Protein AF-A8TSL3-F1 (afdb_monomer)

Foldseek 3Di:
DDDDPPDPPPDQAQLLLLLLLLQCVLVVPDPDDCDPVNVVSSVVRSVVLSVLSVQLQVLLVVVQKHKFFLAFDPLLLVLLVVLVPDDDDSVVSNVLLRQLSNQLQVLCVVPDDCVSNLLSSLVSSVCSNPVPCPVCPPDPPPVSVVCSVSSVVSQVVCVVVRMHMDGLFRDPSSLVRSLVSQVVVCVVPVDPDDSDSVSSRSSVNSSRVRGDD

Secondary structure (DSSP, 8-state):
--PPPPPPPPPPPHHHHHHHHHHHHHTT--TT---HHHHHHHHHHGGGGHHHHHHHHHHHHHTTEEEEESSPPHHHHHHHHHHT-SS--HHHHHHHHHHHHHHHHHHHHHH--THHHHHHHHHHHHHHH-GGGGG-TT---GGGGGGHHHHHHHHHHHHHTTEEEEESS--HHHHHHHHHHHHHHHHHH-------HHHHHHHHHHHHHTS--

Sequence (213 aa):
MRGRTPAPRPQPTIIEHFAKEFAKFLNNVQNNEVDILGSFLIENEWDKYEKDAKDVVESLELAGFMIVPKMPSDEMVAAADQTLSKGMMASASRGYISAVWGAMLNGWLESRNANLILDIFSMALARASNPSSRRDSSMFDASFQRFRKQSQDILAGLEKTGLAVVPDEPAPIMIAAGVAETAEHRSRTNQQIGADPTYIAKIYENMLVARPK

Solvent-accessible surface area (backbone atoms only — not comparable to full-atom values): 11930 Å² total; per-residue (Å²): 133,84,80,75,75,75,70,80,73,70,76,74,43,69,39,54,51,45,6,33,54,49,32,31,56,77,67,66,54,59,90,91,65,72,46,75,64,49,49,51,49,25,76,73,44,15,76,81,32,38,66,51,21,44,50,44,55,53,51,35,48,77,69,46,30,39,72,42,57,59,65,70,50,72,58,15,47,52,41,29,50,66,74,53,77,84,84,69,58,76,74,60,46,49,58,49,51,48,50,28,50,38,36,21,50,48,37,39,71,78,65,59,79,61,62,65,62,34,48,50,44,8,46,37,50,44,43,69,75,38,69,80,57,74,78,58,85,85,62,92,63,74,69,25,64,78,36,44,67,58,22,50,51,49,55,51,48,46,45,71,74,42,34,43,85,40,60,67,60,81,48,71,55,18,33,52,30,24,28,51,47,40,50,53,50,32,75,76,64,78,49,94,67,81,54,44,55,70,57,47,41,50,36,50,51,35,24,63,73,42,45,83,118

Structure (mmCIF, N/CA/C/O backbone):
data_AF-A8TSL3-F1
#
_entry.id   AF-A8TSL3-F1
#
loop_
_atom_site.group_PDB
_atom_site.id
_atom_site.type_symbol
_atom_site.label_atom_id
_atom_site.label_alt_id
_atom_site.label_comp_id
_atom_site.label_asym_id
_atom_site.label_entity_id
_atom_site.label_seq_id
_atom_site.pdbx_PDB_ins_code
_atom_site.Cartn_x
_atom_site.Cartn_y
_atom_site.Cartn_z
_atom_site.occupancy
_atom_site.B_iso_or_equiv
_atom_site.auth_seq_id
_atom_site.auth_comp_id
_atom_site.auth_asym_id
_atom_site.auth_atom_id
_atom_site.pdbx_PDB_model_num
ATOM 1 N N . MET A 1 1 ? -22.050 20.389 -33.557 1.00 35.97 1 MET A N 1
ATOM 2 C CA . MET A 1 1 ? -21.198 19.314 -33.007 1.00 35.97 1 MET A CA 1
ATOM 3 C C . MET A 1 1 ? -21.233 19.419 -31.487 1.00 35.97 1 MET A C 1
ATOM 5 O O . MET A 1 1 ? -20.703 20.382 -30.954 1.00 35.97 1 MET A O 1
ATOM 9 N N . ARG A 1 2 ? -21.958 18.531 -30.791 1.00 40.75 2 ARG A N 1
ATOM 10 C CA . ARG A 1 2 ? -21.987 18.510 -29.317 1.00 40.75 2 ARG A CA 1
ATOM 11 C C . ARG A 1 2 ? -20.738 17.776 -28.840 1.00 40.75 2 ARG A C 1
ATOM 13 O O . ARG A 1 2 ? -20.601 16.586 -29.114 1.00 40.75 2 ARG A O 1
ATOM 20 N N . GLY A 1 3 ? -19.831 18.502 -28.190 1.00 40.78 3 GLY A N 1
ATOM 21 C CA . GLY A 1 3 ? -18.672 17.921 -27.525 1.00 40.78 3 GLY A CA 1
ATOM 22 C C . GLY A 1 3 ? -19.151 16.888 -26.516 1.00 40.78 3 GLY A C 1
ATOM 23 O O . GLY A 1 3 ? -19.930 17.209 -25.621 1.00 40.78 3 GLY A O 1
ATOM 24 N N . ARG A 1 4 ? -18.732 15.634 -26.703 1.00 39.16 4 ARG A N 1
ATOM 25 C CA . ARG A 1 4 ? -18.825 14.627 -25.651 1.00 39.16 4 ARG A CA 1
ATOM 26 C C . ARG A 1 4 ? -18.031 15.174 -24.473 1.00 39.16 4 ARG A C 1
ATOM 28 O O . ARG A 1 4 ? -16.825 15.371 -24.601 1.00 39.16 4 ARG A O 1
ATOM 35 N N . THR A 1 5 ? -18.701 15.432 -23.356 1.00 38.81 5 THR A N 1
ATOM 36 C CA . THR A 1 5 ? -18.032 15.536 -22.063 1.00 38.81 5 THR A CA 1
ATOM 37 C C . THR A 1 5 ? -17.178 14.274 -21.939 1.00 38.81 5 THR A C 1
ATOM 39 O O . THR A 1 5 ? -17.741 13.182 -22.089 1.00 38.81 5 THR A O 1
ATOM 42 N N . PRO A 1 6 ? -15.845 14.371 -21.790 1.00 35.88 6 PRO A N 1
ATOM 43 C CA . PRO A 1 6 ? -15.045 13.182 -21.562 1.00 35.88 6 PRO A CA 1
ATOM 44 C C . PRO A 1 6 ? -15.643 12.488 -20.340 1.00 35.88 6 PRO A C 1
ATOM 46 O O . PRO A 1 6 ? -15.910 13.144 -19.329 1.00 35.88 6 PRO A O 1
ATOM 49 N N . ALA A 1 7 ? -15.943 11.193 -20.472 1.00 35.38 7 ALA A N 1
ATOM 50 C CA . ALA A 1 7 ? -16.351 10.393 -19.329 1.00 35.38 7 ALA A CA 1
ATOM 51 C C . ALA A 1 7 ? -15.329 10.641 -18.206 1.00 35.38 7 ALA A C 1
ATOM 53 O O . ALA A 1 7 ? -14.138 10.767 -18.525 1.00 35.38 7 ALA A O 1
ATOM 54 N N . PRO A 1 8 ? -15.755 10.777 -16.936 1.00 34.66 8 PRO A N 1
ATOM 55 C CA . PRO A 1 8 ? -14.804 10.851 -15.838 1.00 34.66 8 PRO A CA 1
ATOM 56 C C . PRO A 1 8 ? -13.859 9.667 -16.012 1.00 34.66 8 PRO A C 1
ATOM 58 O O . PRO A 1 8 ? -14.316 8.524 -16.090 1.00 34.66 8 PRO A O 1
ATOM 61 N N . ARG A 1 9 ? -12.565 9.954 -16.217 1.00 39.84 9 ARG A N 1
ATOM 62 C CA . ARG A 1 9 ? -11.579 8.885 -16.349 1.00 39.84 9 ARG A CA 1
ATOM 63 C C . ARG A 1 9 ? -11.738 8.032 -15.089 1.00 39.84 9 ARG A C 1
ATOM 65 O O . ARG A 1 9 ? -11.801 8.620 -14.003 1.00 39.84 9 ARG A O 1
ATOM 72 N N . PRO A 1 10 ? -11.867 6.700 -15.213 1.00 42.28 10 PRO A N 1
ATOM 73 C CA . PRO A 1 10 ? -11.756 5.826 -14.057 1.00 42.28 10 PRO A CA 1
ATOM 74 C C . PRO A 1 10 ? -10.510 6.246 -13.280 1.00 42.28 10 PRO A C 1
ATOM 76 O O . PRO A 1 10 ? -9.540 6.702 -13.895 1.00 42.28 10 PRO A O 1
ATOM 79 N N . GLN A 1 11 ? -10.534 6.152 -11.949 1.00 46.69 11 GLN A N 1
ATOM 80 C CA . GLN A 1 11 ? -9.288 6.306 -11.202 1.00 46.69 11 GLN A CA 1
ATOM 81 C C . GLN A 1 11 ? -8.239 5.409 -11.875 1.00 46.69 11 GLN A C 1
ATOM 83 O O . GLN A 1 11 ? -8.597 4.278 -12.228 1.00 46.69 11 GLN A O 1
ATOM 88 N N . PRO A 1 12 ? -7.020 5.914 -12.144 1.00 52.53 12 PRO A N 1
ATOM 89 C CA . PRO A 1 12 ? -6.005 5.108 -12.797 1.00 52.53 12 PRO A CA 1
ATOM 90 C C . PRO A 1 12 ? -5.891 3.809 -12.012 1.00 52.53 12 PRO A C 1
ATOM 92 O O . PRO A 1 12 ? -5.770 3.832 -10.783 1.00 52.53 12 PRO A O 1
ATOM 95 N N . THR A 1 13 ? -6.020 2.683 -12.709 1.00 74.69 13 THR A N 1
ATOM 96 C CA . THR A 1 13 ? -5.854 1.383 -12.054 1.00 74.69 13 THR A CA 1
ATOM 97 C C . THR A 1 13 ? -4.466 1.353 -11.411 1.00 74.69 13 THR A C 1
ATOM 99 O O . THR A 1 13 ? -3.538 2.010 -11.892 1.00 74.69 13 THR A O 1
ATOM 102 N N . ILE A 1 14 ? -4.290 0.609 -10.320 1.00 82.06 14 ILE A N 1
ATOM 103 C CA . ILE A 1 14 ? -2.980 0.492 -9.652 1.00 82.06 14 ILE A CA 1
ATOM 104 C C . ILE A 1 14 ? -1.895 0.068 -10.663 1.00 82.06 14 ILE A C 1
ATOM 106 O O . ILE A 1 14 ? -0.761 0.545 -10.620 1.00 82.06 14 ILE A O 1
ATOM 110 N N . ILE A 1 15 ? -2.285 -0.763 -11.631 1.00 85.00 15 ILE A N 1
ATOM 111 C CA . ILE A 1 15 ? -1.462 -1.193 -12.762 1.00 85.00 15 ILE A CA 1
ATOM 112 C C . ILE A 1 15 ? -1.053 -0.003 -13.642 1.00 85.00 15 ILE A C 1
ATOM 114 O O . ILE A 1 15 ? 0.131 0.164 -13.922 1.00 85.00 15 ILE A O 1
ATOM 118 N N . GLU A 1 16 ? -2.000 0.845 -14.053 1.00 84.75 16 GLU A N 1
ATOM 119 C CA . GLU A 1 16 ? -1.710 2.047 -14.847 1.00 84.75 16 GLU A CA 1
ATOM 120 C C . GLU A 1 16 ? -0.746 2.988 -14.111 1.00 84.75 16 GLU A C 1
ATOM 122 O O . GLU A 1 16 ? 0.178 3.519 -14.726 1.00 84.75 16 GLU A O 1
ATOM 127 N N . HIS A 1 17 ? -0.902 3.159 -12.792 1.00 84.50 17 HIS A N 1
ATOM 128 C CA . HIS A 1 17 ? 0.013 3.980 -11.996 1.00 84.50 17 HIS A CA 1
ATOM 129 C C . HIS A 1 17 ? 1.461 3.474 -12.086 1.00 84.50 17 HIS A C 1
ATOM 131 O O . HIS A 1 17 ? 2.355 4.232 -12.465 1.00 84.50 17 HIS A O 1
ATOM 137 N N . PHE A 1 18 ? 1.699 2.189 -11.803 1.00 86.56 18 PHE A N 1
ATOM 138 C CA . PHE A 1 18 ? 3.047 1.619 -11.900 1.00 86.56 18 PHE A CA 1
ATOM 139 C C . PHE A 1 18 ? 3.595 1.653 -13.324 1.00 86.56 18 PHE A C 1
ATOM 141 O O . PHE A 1 18 ? 4.766 1.971 -13.525 1.00 86.56 18 PHE A O 1
ATOM 148 N N . ALA A 1 19 ? 2.757 1.377 -14.320 1.00 86.38 19 ALA A N 1
ATOM 149 C CA . ALA A 1 19 ? 3.166 1.401 -15.716 1.00 86.38 19 ALA A CA 1
ATOM 150 C C . ALA A 1 19 ? 3.589 2.812 -16.166 1.00 86.38 19 ALA A C 1
ATOM 152 O O . ALA A 1 19 ? 4.585 2.965 -16.878 1.00 86.38 19 ALA A O 1
ATOM 153 N N . LYS A 1 20 ? 2.894 3.855 -15.695 1.00 87.12 20 LYS A N 1
ATOM 154 C CA . LYS A 1 20 ? 3.261 5.258 -15.934 1.00 87.12 20 LYS A CA 1
ATOM 155 C C . LYS A 1 20 ? 4.545 5.656 -15.215 1.00 87.12 20 LYS A C 1
ATOM 157 O O . LYS A 1 20 ? 5.378 6.337 -15.812 1.00 87.12 20 LYS A O 1
ATOM 162 N N . GLU A 1 21 ? 4.755 5.199 -13.984 1.00 85.12 21 GLU A N 1
ATOM 163 C CA . GLU A 1 21 ? 6.022 5.417 -13.274 1.00 85.12 21 GLU A CA 1
ATOM 164 C C . GLU A 1 21 ? 7.201 4.704 -13.964 1.00 85.12 21 GLU A C 1
ATOM 166 O O . GLU A 1 21 ? 8.298 5.258 -14.064 1.00 85.12 21 GLU A O 1
ATOM 171 N N . PHE A 1 22 ? 6.980 3.514 -14.531 1.00 85.50 22 PHE A N 1
ATOM 172 C CA . PHE A 1 22 ? 7.996 2.806 -15.316 1.00 85.50 22 PHE A CA 1
ATOM 173 C C . PHE A 1 22 ? 8.313 3.536 -16.620 1.00 85.50 22 PHE A C 1
ATOM 175 O O . PHE A 1 22 ? 9.489 3.724 -16.935 1.00 85.50 22 PHE A O 1
ATOM 182 N N . ALA A 1 23 ? 7.292 4.018 -17.336 1.00 84.62 23 ALA A N 1
ATOM 183 C CA . ALA A 1 23 ? 7.476 4.834 -18.534 1.00 84.62 23 ALA A CA 1
ATOM 184 C C . ALA A 1 23 ? 8.255 6.115 -18.233 1.00 84.62 23 ALA A C 1
ATOM 186 O O . ALA A 1 23 ? 9.201 6.454 -18.940 1.00 84.62 23 ALA A O 1
ATOM 187 N N . LYS A 1 24 ? 7.902 6.804 -17.145 1.00 82.56 24 LYS A N 1
ATOM 188 C CA . LYS A 1 24 ? 8.592 8.009 -16.685 1.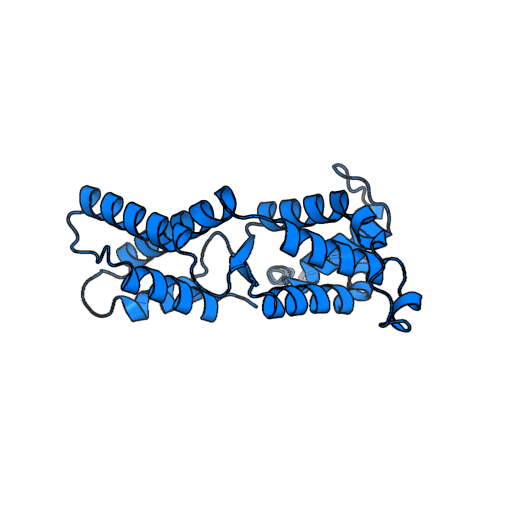00 82.56 24 LYS A CA 1
ATOM 189 C C . LYS A 1 24 ? 10.071 7.741 -16.410 1.00 82.56 24 LYS A C 1
ATOM 191 O O . LYS A 1 24 ? 10.925 8.504 -16.862 1.00 82.56 24 LYS A O 1
ATOM 196 N N . PHE A 1 25 ? 10.378 6.648 -15.710 1.00 80.38 25 PHE A N 1
ATOM 197 C CA . PHE A 1 25 ? 11.755 6.266 -15.421 1.00 80.38 25 PHE A CA 1
ATOM 198 C C . PHE A 1 25 ? 12.541 5.904 -16.687 1.00 80.38 25 PHE A C 1
ATOM 200 O O . PHE A 1 25 ? 13.622 6.446 -16.913 1.00 80.38 25 PHE A O 1
ATOM 207 N N . LEU A 1 26 ? 12.009 5.008 -17.520 1.00 79.25 26 LEU A N 1
ATOM 208 C CA . LEU A 1 26 ? 12.723 4.476 -18.684 1.00 79.25 26 LEU A CA 1
ATOM 209 C C . LEU A 1 26 ? 12.915 5.515 -19.791 1.00 79.25 26 LEU A C 1
ATOM 211 O O . LEU A 1 26 ? 13.919 5.468 -20.500 1.00 79.25 26 LEU A O 1
ATOM 215 N N . ASN A 1 27 ? 12.023 6.502 -19.870 1.00 76.56 27 ASN A N 1
ATOM 216 C CA . ASN A 1 27 ? 12.170 7.652 -20.757 1.00 76.56 27 ASN A CA 1
ATOM 217 C C . ASN A 1 27 ? 13.008 8.793 -20.151 1.00 76.56 27 ASN A C 1
ATOM 219 O O . ASN A 1 27 ? 13.080 9.871 -20.737 1.00 76.56 27 ASN A O 1
ATOM 223 N N . ASN A 1 28 ? 13.668 8.569 -19.005 1.00 71.12 28 ASN A N 1
ATOM 224 C CA . ASN A 1 28 ? 14.505 9.550 -18.303 1.00 71.12 28 ASN A CA 1
ATOM 225 C C . ASN A 1 28 ? 13.802 10.898 -18.058 1.00 71.12 28 ASN A C 1
ATOM 227 O O . ASN A 1 28 ? 14.443 11.952 -18.066 1.00 71.12 28 ASN A O 1
ATOM 231 N N . VAL A 1 29 ? 12.488 10.879 -17.827 1.00 62.72 29 VAL A N 1
ATOM 232 C CA . VAL A 1 29 ? 11.714 12.091 -17.548 1.00 62.72 29 VAL A CA 1
ATOM 233 C C . VAL A 1 29 ? 12.079 12.569 -16.137 1.00 62.72 29 VAL A C 1
ATOM 235 O O . VAL A 1 29 ? 11.672 11.975 -15.137 1.00 62.72 29 VAL A O 1
ATOM 238 N N . GLN A 1 30 ? 12.913 13.612 -16.045 1.00 51.84 30 GLN A N 1
ATOM 239 C CA . GLN A 1 30 ? 13.403 14.145 -14.769 1.00 51.84 30 GLN A CA 1
ATOM 240 C C . GLN A 1 30 ? 12.294 14.868 -13.983 1.00 51.84 30 GLN A C 1
ATOM 242 O O . GLN A 1 30 ? 11.405 15.500 -14.546 1.00 51.84 30 GLN A O 1
ATOM 247 N N . ASN A 1 31 ? 12.336 14.746 -12.653 1.00 52.22 31 ASN A N 1
ATOM 248 C CA . ASN A 1 31 ? 11.271 15.201 -11.756 1.00 52.22 31 ASN A CA 1
ATOM 249 C C . ASN A 1 31 ? 11.148 16.735 -11.640 1.00 52.22 31 ASN A C 1
ATOM 251 O O . ASN A 1 31 ? 12.143 17.439 -11.494 1.00 52.22 31 ASN A O 1
ATOM 255 N N . ASN A 1 32 ? 9.880 17.159 -11.537 1.00 47.91 32 ASN A N 1
ATOM 256 C CA . ASN A 1 32 ? 9.282 18.458 -11.171 1.00 47.91 32 ASN A CA 1
ATOM 257 C C . ASN A 1 32 ? 8.833 19.405 -12.291 1.00 47.91 32 ASN A C 1
ATOM 259 O O . ASN A 1 32 ? 7.957 20.224 -12.027 1.00 47.91 32 ASN A O 1
ATOM 263 N N . GLU A 1 33 ? 9.277 19.217 -13.529 1.00 48.56 33 GLU A N 1
ATOM 264 C CA . GLU A 1 33 ? 8.644 19.819 -14.708 1.00 48.56 33 GLU A CA 1
ATOM 265 C C . GLU A 1 33 ? 8.551 18.739 -15.781 1.00 48.56 33 GLU A C 1
ATOM 267 O O . GLU A 1 33 ? 9.451 18.561 -16.597 1.00 48.56 33 GLU A O 1
ATOM 272 N N . VAL A 1 34 ? 7.472 17.951 -15.742 1.00 56.41 34 VAL A N 1
ATOM 273 C CA . VAL A 1 34 ? 7.151 17.094 -16.883 1.00 56.41 34 VAL A CA 1
ATOM 274 C C . VAL A 1 34 ? 6.746 18.042 -18.004 1.00 56.41 34 VAL A C 1
ATOM 276 O O . VAL A 1 34 ? 5.635 18.575 -17.998 1.00 56.41 34 VAL A O 1
ATOM 279 N N . ASP A 1 35 ? 7.662 18.305 -18.933 1.00 62.19 35 ASP A N 1
ATOM 280 C CA . ASP A 1 35 ? 7.334 19.096 -20.109 1.00 62.19 35 ASP A CA 1
ATOM 281 C C . ASP A 1 35 ? 6.247 18.384 -20.942 1.00 62.19 35 ASP A C 1
ATOM 283 O O . ASP A 1 35 ? 5.874 17.223 -20.717 1.00 62.19 35 ASP A O 1
ATOM 287 N N . ILE A 1 36 ? 5.675 19.104 -21.906 1.00 69.31 36 ILE A N 1
ATOM 288 C CA . ILE A 1 36 ? 4.586 18.575 -22.739 1.00 69.31 36 ILE A CA 1
ATOM 289 C C . ILE A 1 36 ? 5.027 17.291 -23.470 1.00 69.31 36 ILE A C 1
ATOM 291 O O . ILE A 1 36 ? 4.205 16.401 -23.692 1.00 69.31 36 ILE A O 1
ATOM 295 N N . LEU A 1 37 ? 6.318 17.161 -23.793 1.00 70.75 37 LEU A N 1
ATOM 296 C CA . LEU A 1 37 ? 6.880 16.002 -24.485 1.00 70.75 37 LEU A CA 1
ATOM 297 C C . LEU A 1 37 ? 7.011 14.789 -23.554 1.00 70.75 37 LEU A C 1
ATOM 299 O O . LEU A 1 37 ? 6.613 13.692 -23.932 1.00 70.75 37 LEU A O 1
ATOM 303 N N . GLY A 1 38 ? 7.478 14.974 -22.322 1.00 70.62 38 GLY A N 1
ATOM 304 C CA . GLY A 1 38 ? 7.555 13.937 -21.298 1.00 70.62 38 GLY A CA 1
ATOM 305 C C . GLY A 1 38 ? 6.174 13.419 -20.909 1.00 70.62 38 GLY A C 1
ATOM 306 O O . GLY A 1 38 ? 5.980 12.210 -20.798 1.00 70.62 38 GLY A O 1
ATOM 307 N N . SER A 1 39 ? 5.184 14.311 -20.795 1.00 72.19 39 SER A N 1
ATOM 308 C CA . SER A 1 39 ? 3.791 13.925 -20.528 1.00 72.19 39 SER A CA 1
ATOM 309 C C . SER A 1 39 ? 3.218 13.107 -21.687 1.00 72.19 39 SER A C 1
ATOM 311 O O . SER A 1 39 ? 2.562 12.091 -21.471 1.00 72.19 39 SER A O 1
ATOM 313 N N . PHE A 1 40 ? 3.501 13.524 -22.925 1.00 76.06 40 PHE A N 1
ATOM 314 C CA . PHE A 1 40 ? 3.085 12.803 -24.125 1.00 76.06 40 PHE A CA 1
ATOM 315 C C . PHE A 1 40 ? 3.730 11.415 -24.216 1.00 76.06 40 PHE A C 1
ATOM 317 O O . PHE A 1 40 ? 3.048 10.452 -24.556 1.00 76.06 40 PHE A O 1
ATOM 324 N N . LEU A 1 41 ? 5.019 11.284 -23.896 1.00 75.00 41 LEU A N 1
ATOM 325 C CA . LEU A 1 41 ? 5.706 9.991 -23.901 1.00 75.00 41 LEU A CA 1
ATOM 326 C C . LEU A 1 41 ? 5.119 9.039 -22.855 1.00 75.00 41 LEU A C 1
ATOM 328 O O . LEU A 1 41 ? 4.826 7.893 -23.178 1.00 75.00 41 LEU A O 1
ATOM 332 N N . ILE A 1 42 ? 4.867 9.515 -21.632 1.00 81.25 42 ILE A N 1
ATOM 333 C CA . ILE A 1 42 ? 4.258 8.689 -20.580 1.00 81.25 42 ILE A CA 1
ATOM 334 C C . ILE A 1 42 ? 2.873 8.197 -21.014 1.00 81.25 42 ILE A C 1
ATOM 336 O O . ILE A 1 42 ? 2.613 6.999 -20.962 1.00 81.25 42 ILE A O 1
ATOM 340 N N . GLU A 1 43 ? 1.999 9.090 -21.485 1.00 82.81 43 GLU A N 1
ATOM 341 C CA . GLU A 1 43 ? 0.620 8.729 -21.847 1.00 82.81 43 GLU A CA 1
ATOM 342 C C . GLU A 1 43 ? 0.522 7.818 -23.084 1.00 82.81 43 GLU A C 1
ATOM 344 O O . GLU A 1 43 ? -0.455 7.083 -23.197 1.00 82.81 43 GLU A O 1
ATOM 349 N N . ASN A 1 44 ? 1.511 7.817 -23.985 1.00 82.25 44 ASN A N 1
ATOM 350 C CA . ASN A 1 44 ? 1.503 6.948 -25.171 1.00 82.25 44 ASN A CA 1
ATOM 351 C C . ASN A 1 44 ? 2.270 5.633 -25.000 1.00 82.25 44 ASN A C 1
ATOM 353 O O . ASN A 1 44 ? 2.113 4.731 -25.822 1.00 82.25 44 ASN A O 1
ATOM 357 N N . GLU A 1 45 ? 3.151 5.530 -24.004 1.00 82.75 45 GLU A N 1
ATOM 358 C CA . GLU A 1 45 ? 4.057 4.384 -23.888 1.00 82.75 45 GLU A CA 1
ATOM 359 C C . GLU A 1 45 ? 3.849 3.538 -22.639 1.00 82.75 45 GLU A C 1
ATOM 361 O O . GLU A 1 45 ? 4.391 2.433 -22.585 1.00 82.75 45 GLU A O 1
ATOM 366 N N . TRP A 1 46 ? 3.058 3.999 -21.665 1.00 84.62 46 TRP A N 1
ATOM 367 C CA . TRP A 1 46 ? 2.838 3.253 -20.425 1.00 84.62 46 TRP A CA 1
ATOM 368 C C . TRP A 1 46 ? 2.274 1.846 -20.661 1.00 84.62 46 TRP A C 1
ATOM 370 O O . TRP A 1 46 ? 2.701 0.914 -19.982 1.00 84.62 46 TRP A O 1
ATOM 380 N N . ASP A 1 47 ? 1.424 1.656 -21.675 1.00 84.88 47 ASP A N 1
ATOM 381 C CA . ASP A 1 47 ? 0.847 0.353 -22.048 1.00 84.88 47 ASP A CA 1
ATOM 382 C C . ASP A 1 47 ? 1.920 -0.732 -22.263 1.00 84.88 47 ASP A C 1
ATOM 384 O O . ASP A 1 47 ? 1.712 -1.909 -21.969 1.00 84.88 47 ASP A O 1
ATOM 388 N N . LYS A 1 48 ? 3.120 -0.347 -22.728 1.00 85.19 48 LYS A N 1
ATOM 389 C CA . LYS A 1 48 ? 4.245 -1.276 -22.948 1.00 85.19 48 LYS A CA 1
ATOM 390 C C . LYS A 1 48 ? 4.735 -1.920 -21.646 1.00 85.19 48 LYS A C 1
ATOM 392 O O . LYS A 1 48 ? 5.328 -2.998 -21.687 1.00 85.19 48 LYS A O 1
ATOM 397 N N . TYR A 1 49 ? 4.490 -1.268 -20.511 1.00 85.31 49 TYR A N 1
ATOM 398 C CA . TYR A 1 49 ? 4.934 -1.676 -19.178 1.00 85.31 49 TYR A CA 1
ATOM 399 C C . TYR A 1 49 ? 3.814 -2.289 -18.333 1.00 85.31 49 TYR A C 1
ATOM 401 O O . TYR A 1 49 ? 4.053 -2.654 -17.184 1.00 85.31 49 TYR A O 1
ATOM 409 N N . GLU A 1 50 ? 2.610 -2.459 -18.888 1.00 85.50 50 GLU A N 1
ATOM 410 C CA . GLU A 1 50 ? 1.452 -3.003 -18.169 1.00 85.50 50 GLU A CA 1
ATOM 411 C C . GLU A 1 50 ? 1.742 -4.388 -17.566 1.00 85.50 50 GLU A C 1
ATOM 413 O O . GLU A 1 50 ? 1.341 -4.681 -16.441 1.00 85.50 50 GLU A O 1
ATOM 418 N N . LYS A 1 51 ? 2.487 -5.240 -18.286 1.00 84.56 51 LYS A N 1
ATOM 419 C CA . LYS A 1 51 ? 2.884 -6.560 -17.778 1.00 84.56 51 LYS A CA 1
ATOM 420 C C . LYS A 1 51 ? 3.810 -6.450 -16.565 1.00 84.56 51 LYS A C 1
ATOM 422 O O . LYS A 1 51 ? 3.575 -7.117 -15.569 1.00 84.56 51 LYS A O 1
ATOM 427 N N . ASP A 1 52 ? 4.838 -5.605 -16.635 1.00 83.50 52 ASP A N 1
ATOM 428 C CA . ASP A 1 52 ? 5.755 -5.410 -15.509 1.00 83.50 52 ASP A CA 1
ATOM 429 C C . ASP A 1 52 ? 5.032 -4.795 -14.302 1.00 83.50 52 ASP A C 1
ATOM 431 O O . ASP A 1 52 ? 5.322 -5.155 -13.164 1.00 83.50 52 ASP A O 1
ATOM 435 N N . ALA A 1 53 ? 4.061 -3.910 -14.542 1.00 86.62 53 ALA A N 1
ATOM 436 C CA . ALA A 1 53 ? 3.206 -3.338 -13.508 1.00 86.62 53 ALA A CA 1
ATOM 437 C C . ALA A 1 53 ? 2.286 -4.383 -12.851 1.00 86.62 53 ALA A C 1
ATOM 439 O O . ALA A 1 53 ? 2.137 -4.381 -11.630 1.00 86.62 53 ALA A O 1
ATOM 440 N N . LYS A 1 54 ? 1.712 -5.309 -13.629 1.00 87.56 54 LYS A N 1
ATOM 441 C CA . LYS A 1 54 ? 0.963 -6.464 -13.101 1.00 87.56 54 LYS A CA 1
ATOM 442 C C . LYS A 1 54 ? 1.849 -7.355 -12.235 1.00 87.56 54 LYS A C 1
ATOM 444 O O . LYS A 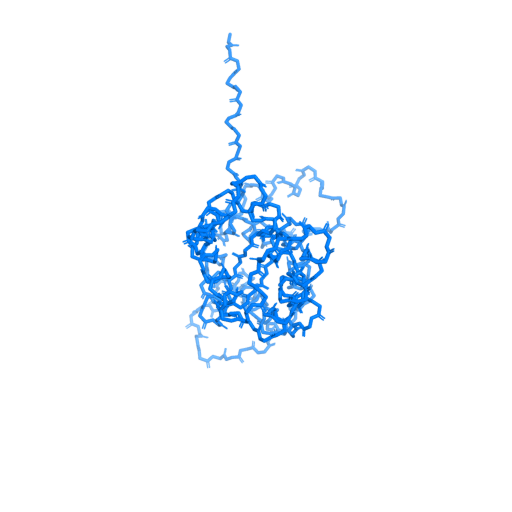1 54 ? 1.477 -7.649 -11.103 1.00 87.56 54 LYS A O 1
ATOM 449 N N . ASP A 1 55 ? 3.050 -7.677 -12.714 1.00 86.06 55 ASP A N 1
ATOM 450 C CA . ASP A 1 55 ? 4.014 -8.489 -11.965 1.00 86.06 55 ASP A CA 1
ATOM 451 C C . ASP A 1 55 ? 4.389 -7.836 -10.617 1.00 86.06 55 ASP A C 1
ATOM 453 O O . ASP A 1 55 ? 4.663 -8.549 -9.653 1.00 86.06 55 ASP A O 1
ATOM 457 N N . VAL A 1 56 ? 4.422 -6.496 -10.520 1.00 89.88 56 VAL A N 1
ATOM 458 C CA . VAL A 1 56 ? 4.635 -5.786 -9.240 1.00 89.88 56 VAL A CA 1
ATOM 459 C C . VAL A 1 56 ? 3.502 -6.067 -8.269 1.00 89.88 56 VAL A C 1
ATOM 461 O O . VAL A 1 56 ? 3.773 -6.421 -7.123 1.00 89.88 56 VAL A O 1
ATOM 464 N N . VAL A 1 57 ? 2.255 -5.900 -8.713 1.00 89.56 57 VAL A N 1
ATOM 465 C CA . VAL A 1 57 ? 1.078 -6.125 -7.867 1.00 89.56 57 VAL A CA 1
ATOM 466 C C . VAL A 1 57 ? 1.049 -7.580 -7.403 1.00 89.56 57 VAL A C 1
ATOM 468 O O . VAL A 1 57 ? 0.973 -7.822 -6.206 1.00 89.56 57 VAL A O 1
ATOM 471 N N . GLU A 1 58 ? 1.243 -8.537 -8.311 1.00 88.88 58 GLU A N 1
ATOM 472 C CA . GLU A 1 58 ? 1.306 -9.963 -7.966 1.00 88.88 58 GLU A CA 1
ATOM 473 C C . GLU A 1 58 ? 2.461 -10.280 -7.002 1.00 88.88 58 GLU A C 1
ATOM 475 O O . GLU A 1 58 ? 2.289 -11.036 -6.050 1.00 88.88 58 GLU A O 1
ATOM 480 N N . SER A 1 59 ? 3.639 -9.677 -7.200 1.00 90.31 59 SER A N 1
ATOM 481 C CA . SER A 1 59 ? 4.790 -9.873 -6.304 1.00 90.31 59 SER A CA 1
ATOM 482 C C . SER A 1 59 ? 4.546 -9.300 -4.908 1.00 90.31 59 SER A C 1
ATOM 484 O O . SER A 1 59 ? 5.028 -9.869 -3.931 1.00 90.31 59 SER A O 1
ATOM 486 N N . LEU A 1 60 ? 3.823 -8.180 -4.802 1.00 92.06 60 LEU A N 1
ATOM 487 C CA . LEU A 1 60 ? 3.398 -7.629 -3.517 1.00 92.06 60 LEU A CA 1
ATOM 488 C C . LEU A 1 60 ? 2.426 -8.582 -2.822 1.00 92.06 60 LEU A C 1
ATOM 490 O O . LEU A 1 60 ? 2.663 -8.917 -1.666 1.00 92.06 60 LEU A O 1
ATOM 494 N N . GLU A 1 61 ? 1.406 -9.072 -3.531 1.00 90.75 61 GLU A N 1
ATOM 495 C CA . GLU A 1 61 ? 0.418 -10.003 -2.970 1.00 90.75 61 GLU A CA 1
ATOM 496 C C . GLU A 1 61 ? 1.076 -11.310 -2.500 1.00 90.75 61 GLU A C 1
ATOM 498 O O . GLU A 1 61 ? 0.839 -11.755 -1.380 1.00 90.75 61 GLU A O 1
ATOM 503 N N . LEU A 1 62 ? 1.991 -11.881 -3.292 1.00 90.62 62 LEU A N 1
ATOM 504 C CA . LEU A 1 62 ? 2.769 -13.067 -2.904 1.00 90.62 62 LEU A CA 1
ATOM 505 C C . LEU A 1 62 ? 3.682 -12.829 -1.692 1.00 90.62 62 LEU A C 1
ATOM 507 O O . LEU A 1 62 ? 4.015 -13.775 -0.979 1.00 90.62 62 LEU A O 1
ATOM 511 N N . ALA A 1 63 ? 4.107 -11.586 -1.470 1.00 91.50 63 ALA A N 1
ATOM 512 C CA . ALA A 1 63 ? 4.925 -11.189 -0.329 1.00 91.50 63 ALA A CA 1
ATOM 513 C C . ALA A 1 63 ? 4.095 -10.793 0.908 1.00 91.50 63 ALA A C 1
ATOM 515 O O . ALA A 1 63 ? 4.678 -10.342 1.895 1.00 91.50 63 ALA A O 1
ATOM 516 N N . GLY A 1 64 ? 2.768 -10.957 0.864 1.00 92.88 64 GLY A N 1
ATOM 517 C CA . GLY A 1 64 ? 1.862 -10.601 1.958 1.00 92.88 64 GLY A CA 1
ATOM 518 C C . GLY A 1 64 ? 1.572 -9.102 2.039 1.00 92.88 64 GLY A C 1
ATOM 519 O O . GLY A 1 64 ? 1.358 -8.567 3.124 1.00 92.88 64 GLY A O 1
ATOM 520 N N . PHE A 1 65 ? 1.615 -8.389 0.910 1.00 94.94 65 PHE A N 1
ATOM 521 C CA . PHE A 1 65 ? 1.285 -6.969 0.834 1.00 94.94 65 PHE A CA 1
ATOM 522 C C . PHE A 1 65 ? 0.125 -6.690 -0.112 1.00 94.94 65 PHE A C 1
ATOM 524 O O . PHE A 1 65 ? -0.037 -7.308 -1.157 1.00 94.94 65 PHE A O 1
ATOM 531 N N . MET A 1 66 ? -0.632 -5.655 0.224 1.00 92.50 66 MET A N 1
ATOM 532 C CA . MET A 1 66 ? -1.781 -5.172 -0.519 1.00 92.50 66 MET A CA 1
ATOM 533 C C . MET A 1 66 ? -1.665 -3.670 -0.728 1.00 92.50 66 MET A C 1
ATOM 535 O O . MET A 1 66 ? -1.154 -2.941 0.122 1.00 92.50 66 MET A O 1
ATOM 539 N N . ILE A 1 67 ? -2.167 -3.192 -1.863 1.00 91.81 67 ILE A N 1
ATOM 540 C CA . ILE A 1 67 ? -2.295 -1.760 -2.127 1.00 91.81 67 ILE A CA 1
ATOM 541 C C . ILE A 1 67 ? -3.725 -1.350 -1.816 1.00 91.81 67 ILE A C 1
ATOM 543 O O . ILE A 1 67 ? -4.674 -1.930 -2.341 1.00 91.81 67 ILE A O 1
ATOM 547 N N . VAL A 1 68 ? -3.869 -0.358 -0.944 1.00 91.62 68 VAL A N 1
ATOM 548 C CA . VAL A 1 68 ? -5.159 0.122 -0.446 1.00 91.62 68 VAL A CA 1
ATOM 549 C C . VAL A 1 68 ? -5.227 1.646 -0.513 1.00 91.62 68 VAL A C 1
ATOM 551 O O . VAL A 1 68 ? -4.190 2.312 -0.443 1.00 91.62 68 VAL A O 1
ATOM 554 N N . PRO A 1 69 ? -6.424 2.242 -0.612 1.00 91.25 69 PRO A N 1
ATOM 555 C CA . PRO A 1 69 ? -6.558 3.682 -0.493 1.00 91.25 69 PRO A CA 1
ATOM 556 C C . PRO A 1 69 ? -6.429 4.127 0.973 1.00 91.25 69 PRO A C 1
ATOM 558 O O . PRO A 1 69 ? -6.983 3.517 1.891 1.00 91.25 69 PRO A O 1
ATOM 561 N N . LYS A 1 70 ? -5.711 5.233 1.199 1.00 90.06 70 LYS A N 1
ATOM 562 C CA . LYS A 1 70 ? -5.580 5.875 2.519 1.00 90.06 70 LYS A CA 1
ATOM 563 C C . LYS A 1 70 ? -6.932 6.354 3.044 1.00 90.06 70 LYS A C 1
ATOM 565 O O . LYS A 1 70 ? -7.197 6.268 4.237 1.00 90.06 70 LYS A O 1
ATOM 570 N N . MET A 1 71 ? -7.789 6.819 2.138 1.00 89.38 71 MET A N 1
ATOM 571 C CA . MET A 1 71 ? -9.190 7.121 2.412 1.00 89.38 71 MET A CA 1
ATOM 572 C C . MET A 1 71 ? -10.049 5.942 1.947 1.00 89.38 71 MET A C 1
ATOM 574 O O . MET A 1 71 ? -10.019 5.626 0.758 1.00 89.38 71 MET A O 1
ATOM 578 N N . PRO A 1 72 ? -10.814 5.287 2.832 1.00 89.38 72 PRO A N 1
ATOM 579 C CA . PRO A 1 72 ? -11.573 4.111 2.440 1.00 89.38 72 PRO A CA 1
ATOM 580 C C . PRO A 1 72 ? -12.716 4.488 1.492 1.00 89.38 72 PRO A C 1
ATOM 582 O O . PRO A 1 72 ? -13.344 5.541 1.641 1.00 89.38 72 PRO A O 1
ATOM 585 N N . SER A 1 73 ? -12.987 3.623 0.512 1.00 89.19 73 SER A N 1
ATOM 586 C CA . SER A 1 73 ? -14.131 3.786 -0.390 1.00 89.19 73 SER A CA 1
ATOM 587 C C . SER A 1 73 ? -15.452 3.523 0.340 1.00 89.19 73 SER A C 1
ATOM 589 O O . SER A 1 73 ? -15.480 2.922 1.416 1.00 89.19 73 SER A O 1
ATOM 591 N N . ASP A 1 74 ? -16.569 3.931 -0.266 1.00 87.06 74 ASP A N 1
ATOM 592 C CA . ASP A 1 74 ? -17.904 3.633 0.268 1.00 87.06 74 ASP A CA 1
ATOM 593 C C . ASP A 1 74 ? -18.134 2.121 0.422 1.00 87.06 74 ASP A C 1
ATOM 595 O O . ASP A 1 74 ? -18.732 1.687 1.404 1.00 87.06 74 ASP A O 1
ATOM 599 N N . GLU A 1 75 ? -17.607 1.317 -0.504 1.00 88.19 75 GLU A N 1
ATOM 600 C CA . GLU A 1 75 ? -17.684 -0.148 -0.466 1.00 88.19 75 GLU A CA 1
ATOM 601 C C . GLU A 1 75 ? -16.879 -0.732 0.699 1.00 88.19 75 GLU A C 1
ATOM 603 O O . GLU A 1 75 ? -17.378 -1.597 1.420 1.00 88.19 75 GLU A O 1
ATOM 608 N N . MET A 1 76 ? -15.671 -0.212 0.946 1.00 90.25 76 MET A N 1
ATOM 609 C CA . MET A 1 76 ? -14.855 -0.614 2.095 1.00 90.25 76 MET A CA 1
ATOM 610 C C . MET A 1 76 ? -15.554 -0.271 3.411 1.00 90.25 76 MET A C 1
ATOM 612 O O . MET A 1 76 ? -15.634 -1.105 4.312 1.00 90.25 76 MET A O 1
ATOM 616 N N . VAL A 1 77 ? -16.107 0.941 3.520 1.00 88.69 77 VAL A N 1
ATOM 617 C CA . VAL A 1 77 ? -16.863 1.359 4.707 1.00 88.69 77 VAL A CA 1
ATOM 618 C C . VAL A 1 77 ? -18.094 0.473 4.908 1.00 88.69 77 VAL A C 1
ATOM 620 O O . VAL A 1 77 ? -18.345 0.028 6.026 1.00 88.69 77 VAL A O 1
ATOM 623 N N . ALA A 1 78 ? -18.839 0.167 3.845 1.00 85.12 78 ALA A N 1
ATOM 624 C CA . ALA A 1 78 ? -20.002 -0.712 3.922 1.00 85.12 78 ALA A CA 1
ATOM 625 C C . ALA A 1 78 ? -19.628 -2.141 4.356 1.00 85.12 78 ALA A C 1
ATOM 627 O O . ALA A 1 78 ? -20.360 -2.757 5.129 1.00 85.12 78 ALA A O 1
ATOM 628 N N . ALA A 1 79 ? -18.481 -2.662 3.910 1.00 86.94 79 ALA A N 1
ATOM 629 C CA . ALA A 1 79 ? -17.980 -3.968 4.332 1.00 86.94 79 ALA A CA 1
ATOM 630 C C . ALA A 1 79 ? -17.592 -3.992 5.820 1.00 86.94 79 ALA A C 1
ATOM 632 O O . ALA A 1 79 ? -17.908 -4.948 6.529 1.00 86.94 79 ALA A O 1
ATOM 633 N N . ALA A 1 80 ? -16.979 -2.919 6.328 1.00 84.62 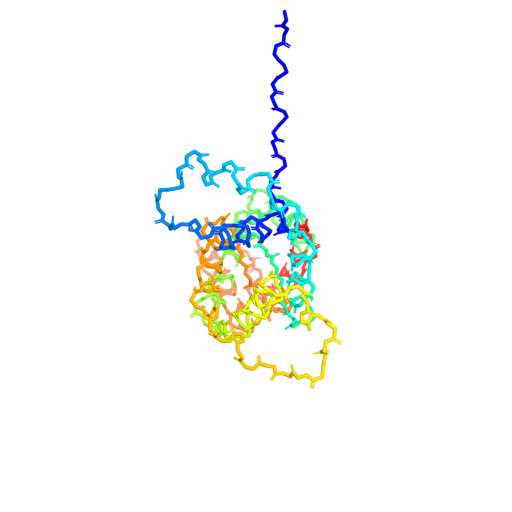80 ALA A N 1
ATOM 634 C CA . ALA A 1 80 ? -16.721 -2.770 7.759 1.00 84.62 80 ALA A CA 1
ATOM 635 C C . ALA A 1 80 ? -18.022 -2.705 8.580 1.00 84.62 80 ALA A C 1
ATOM 637 O O . ALA A 1 80 ? -18.105 -3.339 9.634 1.00 84.62 80 ALA A O 1
ATOM 638 N N . ASP A 1 81 ? -19.050 -2.010 8.079 1.00 72.12 81 ASP A N 1
ATOM 639 C CA . ASP A 1 81 ? -20.351 -1.834 8.744 1.00 72.12 81 ASP A CA 1
ATOM 640 C C . ASP A 1 81 ? -21.129 -3.152 8.923 1.00 72.12 81 ASP A C 1
ATOM 642 O O . ASP A 1 81 ? -21.846 -3.326 9.907 1.00 72.12 81 ASP A O 1
ATOM 646 N N . GLN A 1 82 ? -20.905 -4.159 8.071 1.00 70.00 82 GLN A N 1
ATOM 647 C CA . GLN A 1 82 ? -21.456 -5.509 8.287 1.00 70.00 82 GLN A CA 1
ATOM 648 C C . GLN A 1 82 ? -20.968 -6.134 9.611 1.00 70.00 82 GLN A C 1
ATOM 650 O O . GLN A 1 82 ? -21.686 -6.904 10.257 1.00 70.00 82 GLN A O 1
ATOM 655 N N . THR A 1 83 ? -19.778 -5.747 10.074 1.00 67.56 83 THR A N 1
ATOM 656 C CA . THR A 1 83 ? -19.206 -6.160 11.367 1.00 67.56 83 THR A CA 1
ATOM 657 C C . THR A 1 83 ? -19.864 -5.448 12.554 1.00 67.56 83 THR A C 1
ATOM 659 O O . THR A 1 83 ? -19.871 -5.988 13.657 1.00 67.56 83 THR A O 1
ATOM 662 N N . LEU A 1 84 ? -20.454 -4.266 12.333 1.00 64.75 84 LEU A N 1
ATOM 663 C CA . LEU A 1 84 ? -21.079 -3.402 13.348 1.00 64.75 84 LEU A CA 1
ATOM 664 C C . LEU A 1 84 ? -22.505 -3.814 13.741 1.00 64.75 84 LEU A C 1
ATOM 666 O O . LEU A 1 84 ? -23.147 -3.118 14.529 1.00 64.75 84 LEU A O 1
ATOM 670 N N . SER A 1 85 ? -23.002 -4.928 13.196 1.00 51.00 85 SER A N 1
ATOM 671 C CA . SER A 1 85 ? -24.324 -5.515 13.439 1.00 51.00 85 SER A CA 1
ATOM 672 C C . SER A 1 85 ? -24.851 -5.281 14.872 1.00 51.00 85 SER A C 1
ATOM 674 O O . SER A 1 85 ? -24.559 -6.066 15.775 1.00 51.00 85 SER A O 1
ATOM 676 N N . LYS A 1 86 ? -25.711 -4.252 15.017 1.00 47.59 86 LYS A N 1
ATOM 677 C CA . LYS A 1 86 ? -26.466 -3.766 16.202 1.00 47.59 86 LYS A CA 1
ATOM 678 C C . LYS A 1 86 ? -25.820 -2.609 16.992 1.00 47.59 86 LYS A C 1
ATOM 680 O O . LYS A 1 86 ? -25.285 -2.820 18.074 1.00 47.59 86 LYS A O 1
ATOM 685 N N . GLY A 1 87 ? -26.030 -1.360 16.554 1.00 48.25 87 GLY A N 1
ATOM 686 C CA . GLY A 1 87 ? -26.078 -0.235 17.508 1.00 48.25 87 GLY A CA 1
ATOM 687 C C . GLY A 1 87 ? -25.673 1.156 17.020 1.00 48.25 87 GLY A C 1
ATOM 688 O O . GLY A 1 87 ? -26.025 2.128 17.683 1.00 48.25 87 GLY A O 1
ATOM 689 N N . MET A 1 88 ? -24.975 1.292 15.890 1.00 53.16 88 MET A N 1
ATOM 690 C CA . MET A 1 88 ? -24.555 2.609 15.389 1.00 53.16 88 MET A CA 1
ATOM 691 C C . MET A 1 88 ? -25.449 3.115 14.253 1.00 53.16 88 MET A C 1
ATOM 693 O O . MET A 1 88 ? -25.791 2.381 13.333 1.00 53.16 88 MET A O 1
ATOM 697 N N . MET A 1 89 ? -25.829 4.394 14.317 1.00 53.31 89 MET A N 1
ATOM 698 C CA . MET A 1 89 ? -26.486 5.105 13.214 1.00 53.31 89 MET A CA 1
ATOM 699 C C . MET A 1 89 ? -25.515 5.183 12.020 1.00 53.31 89 MET A C 1
ATOM 701 O O . MET A 1 89 ? -24.358 5.558 12.207 1.00 53.31 89 MET A O 1
ATOM 705 N N . ALA A 1 90 ? -25.982 4.885 10.802 1.00 55.19 90 ALA A N 1
ATOM 706 C CA . ALA A 1 90 ? -25.151 4.701 9.598 1.00 55.19 90 ALA A CA 1
ATOM 707 C C . ALA A 1 90 ? -24.215 5.881 9.235 1.00 55.19 90 ALA A C 1
ATOM 709 O O . ALA A 1 90 ? -23.193 5.702 8.578 1.00 55.19 90 ALA A O 1
ATOM 710 N N . SER A 1 91 ? -24.531 7.112 9.654 1.00 52.88 91 SER A N 1
ATOM 711 C CA . SER A 1 91 ? -23.658 8.277 9.440 1.00 52.88 91 SER A CA 1
ATOM 712 C C . SER A 1 91 ? -22.522 8.379 10.464 1.00 52.88 91 SER A C 1
ATOM 714 O O . SER A 1 91 ? -21.428 8.828 10.124 1.00 52.88 91 SER A O 1
ATOM 716 N N . ALA A 1 92 ? -22.756 7.938 11.704 1.00 58.69 92 ALA A N 1
ATOM 717 C CA . ALA A 1 92 ? -21.742 7.901 12.754 1.00 58.69 92 ALA A CA 1
ATOM 718 C C . ALA A 1 92 ? -20.749 6.744 12.535 1.00 58.69 92 ALA A C 1
ATOM 720 O O . ALA A 1 92 ? -19.562 6.905 12.822 1.00 58.69 92 ALA A O 1
ATOM 721 N N . SER A 1 93 ? -21.202 5.621 11.956 1.00 70.19 93 SER A N 1
ATOM 722 C CA . SER A 1 93 ? -20.334 4.476 11.646 1.00 70.19 93 SER A CA 1
ATOM 723 C C . SER A 1 93 ? -19.293 4.801 10.577 1.00 70.19 93 SER A C 1
ATOM 725 O O . SER A 1 93 ? -18.129 4.456 10.754 1.00 70.19 93 SER A O 1
ATOM 727 N N . ARG A 1 94 ? -19.650 5.555 9.527 1.00 78.94 94 ARG A N 1
ATOM 728 C CA . ARG A 1 94 ? -18.700 5.961 8.473 1.00 78.94 94 ARG A CA 1
ATOM 729 C C . ARG A 1 94 ? -17.527 6.787 9.001 1.00 78.94 94 ARG A C 1
ATOM 731 O O . ARG A 1 94 ? -16.381 6.526 8.630 1.00 78.94 94 ARG A O 1
ATOM 738 N N . GLY A 1 95 ? -17.810 7.792 9.833 1.00 82.12 95 GLY A N 1
ATOM 739 C CA . GLY A 1 95 ? -16.777 8.659 10.408 1.00 82.12 95 GLY A CA 1
ATOM 740 C C . GLY A 1 95 ? -15.833 7.884 11.325 1.00 82.12 95 GLY A C 1
ATOM 741 O O . GLY A 1 95 ? -14.619 8.016 11.210 1.00 82.12 95 GLY A O 1
ATOM 742 N N . TYR A 1 96 ? -16.399 7.010 12.158 1.00 83.75 96 TYR A N 1
ATOM 743 C CA . TYR A 1 96 ? -15.644 6.107 13.018 1.00 83.75 96 TYR A CA 1
ATOM 744 C C . TYR A 1 96 ? -14.758 5.133 12.221 1.00 83.75 96 TYR A C 1
ATOM 746 O O . TYR A 1 96 ? -13.554 5.080 12.453 1.00 83.75 96 TYR A O 1
ATOM 754 N N . ILE A 1 97 ? -15.321 4.410 11.245 1.00 87.81 97 ILE A N 1
ATOM 755 C CA . ILE A 1 97 ? -14.579 3.440 10.420 1.00 87.81 97 ILE A CA 1
ATOM 756 C C . ILE A 1 97 ? -13.423 4.127 9.689 1.00 87.81 97 ILE A C 1
ATOM 758 O O . ILE A 1 97 ? -12.313 3.603 9.661 1.00 87.81 97 ILE A O 1
ATOM 762 N N . SER A 1 98 ? -13.664 5.313 9.125 1.00 90.44 98 SER A N 1
ATOM 763 C CA . SER A 1 98 ? -12.624 6.065 8.412 1.00 90.44 98 SER A CA 1
ATOM 764 C C . SER A 1 98 ? -11.491 6.512 9.341 1.00 90.44 98 SER A C 1
ATOM 766 O O . SER A 1 98 ? -10.329 6.447 8.945 1.00 90.44 98 SER A O 1
ATOM 768 N N . ALA A 1 99 ? -11.813 6.933 10.569 1.00 89.38 99 ALA A N 1
ATOM 769 C CA . ALA A 1 99 ? -10.815 7.314 11.567 1.00 89.38 99 ALA A CA 1
ATOM 770 C C . ALA A 1 99 ? -9.971 6.110 12.008 1.00 89.38 99 ALA A C 1
ATOM 772 O O . ALA A 1 99 ? -8.745 6.172 11.953 1.00 89.38 99 ALA A O 1
ATOM 773 N N . VAL A 1 100 ? -10.617 4.988 12.348 1.00 91.25 100 VAL A N 1
ATOM 774 C CA . VAL A 1 100 ? -9.928 3.742 12.720 1.00 91.25 100 VAL A CA 1
ATOM 775 C C . VAL A 1 100 ? -9.033 3.257 11.587 1.00 91.25 100 VAL A C 1
ATOM 777 O O . VAL A 1 100 ? -7.862 2.979 11.822 1.00 91.25 100 VAL A O 1
ATOM 780 N N . TRP A 1 101 ? -9.543 3.212 10.354 1.00 94.06 101 TRP A N 1
ATOM 781 C CA . TRP A 1 101 ? -8.755 2.848 9.178 1.00 94.06 101 TRP A CA 1
ATOM 782 C C . TRP A 1 101 ? -7.521 3.743 9.028 1.00 94.06 101 TRP A C 1
ATOM 784 O O . TRP A 1 101 ? -6.405 3.241 8.916 1.00 94.06 101 TRP A O 1
ATOM 794 N N . GLY A 1 102 ? -7.700 5.064 9.108 1.00 94.19 102 GLY A N 1
ATOM 795 C CA . GLY A 1 102 ? -6.599 6.025 9.053 1.00 94.19 102 GLY A CA 1
ATOM 796 C C . GLY A 1 102 ? -5.551 5.796 10.146 1.00 94.19 102 GLY A C 1
ATOM 797 O O . GLY A 1 102 ? -4.357 5.784 9.851 1.00 94.19 102 GLY A O 1
ATOM 798 N N . ALA A 1 103 ? -5.977 5.549 11.387 1.00 94.31 103 ALA A N 1
ATOM 799 C CA . ALA A 1 103 ? -5.078 5.264 12.505 1.00 94.31 103 ALA A CA 1
ATOM 800 C C . ALA A 1 103 ? -4.295 3.956 12.302 1.00 94.31 103 ALA A C 1
ATOM 802 O O . ALA A 1 103 ? -3.077 3.933 12.486 1.00 94.31 103 ALA A O 1
ATOM 803 N N . MET A 1 104 ? -4.966 2.885 11.861 1.00 95.62 104 MET A N 1
ATOM 804 C CA . MET A 1 104 ? -4.326 1.606 11.534 1.00 95.62 104 MET A CA 1
ATOM 805 C C . MET A 1 104 ? -3.260 1.779 10.448 1.00 95.62 104 MET A C 1
ATOM 807 O O . MET A 1 104 ? -2.138 1.290 10.595 1.00 95.62 104 MET A O 1
ATOM 811 N N . LEU A 1 105 ? -3.598 2.499 9.374 1.00 95.75 105 LEU A N 1
ATOM 812 C CA . LEU A 1 105 ? -2.670 2.781 8.286 1.00 95.75 105 LEU A CA 1
ATOM 813 C C . LEU A 1 105 ? -1.473 3.601 8.755 1.00 95.75 105 LEU A C 1
ATOM 815 O O . LEU A 1 105 ? -0.343 3.233 8.452 1.00 95.75 105 LEU A O 1
ATOM 819 N N . ASN A 1 106 ? -1.691 4.674 9.512 1.00 95.19 106 ASN A N 1
ATOM 820 C CA . ASN A 1 106 ? -0.600 5.509 10.014 1.00 95.19 106 ASN A CA 1
ATOM 821 C C . ASN A 1 106 ? 0.342 4.710 10.921 1.00 95.19 106 ASN A C 1
ATOM 823 O O . ASN A 1 106 ? 1.553 4.748 10.715 1.00 95.19 106 ASN A O 1
ATOM 827 N N . GLY A 1 107 ? -0.204 3.896 11.832 1.00 94.25 107 GLY A N 1
ATOM 828 C CA . GLY A 1 107 ? 0.595 3.017 12.687 1.00 94.25 107 GLY A CA 1
ATOM 829 C C . GLY A 1 107 ? 1.492 2.064 11.889 1.00 94.25 107 GLY A C 1
ATOM 830 O O . GLY A 1 107 ? 2.647 1.845 12.255 1.00 94.25 107 GLY A O 1
ATOM 831 N N . TRP A 1 108 ? 1.007 1.535 10.761 1.00 95.62 108 TRP A N 1
ATOM 832 C CA . TRP A 1 108 ? 1.839 0.761 9.835 1.00 95.62 108 TRP A CA 1
ATOM 833 C C . TRP A 1 108 ? 2.879 1.623 9.116 1.00 95.62 108 TRP A C 1
ATOM 835 O O . TRP A 1 108 ? 4.063 1.296 9.126 1.00 95.62 108 TRP A O 1
ATOM 845 N N . LEU A 1 109 ? 2.460 2.721 8.487 1.00 93.19 109 LEU A N 1
ATOM 846 C CA . LEU A 1 109 ? 3.326 3.556 7.652 1.00 93.19 109 LEU A CA 1
ATOM 847 C C . LEU A 1 109 ? 4.514 4.135 8.431 1.00 93.19 109 LEU A C 1
ATOM 849 O O . LEU A 1 109 ? 5.608 4.229 7.875 1.00 93.19 109 LEU A O 1
ATOM 853 N N . GLU A 1 110 ? 4.311 4.475 9.703 1.00 93.06 110 GLU A N 1
ATOM 854 C CA . GLU A 1 110 ? 5.342 5.024 10.590 1.00 93.06 110 GLU A CA 1
ATOM 855 C C . GLU A 1 110 ? 6.328 3.968 11.109 1.00 93.06 110 GLU A C 1
ATOM 857 O O . GLU A 1 110 ? 7.465 4.301 11.442 1.00 93.06 110 GLU A O 1
ATOM 862 N N . SER A 1 111 ? 5.920 2.696 11.173 1.00 91.69 111 SER A N 1
ATOM 863 C CA . SER A 1 111 ? 6.709 1.622 11.797 1.00 91.69 111 SER A CA 1
ATOM 864 C C . SER A 1 111 ? 7.268 0.589 10.817 1.00 91.69 111 SER A C 1
ATOM 866 O O . SER A 1 111 ? 8.178 -0.166 11.170 1.00 91.69 111 SER A O 1
ATOM 868 N N . ARG A 1 112 ? 6.739 0.526 9.590 1.00 92.56 112 ARG A N 1
ATOM 869 C CA . ARG A 1 112 ? 7.104 -0.506 8.615 1.00 92.56 112 ARG A CA 1
ATOM 870 C C . ARG A 1 112 ? 8.572 -0.422 8.209 1.00 92.56 112 ARG A C 1
ATOM 872 O O . ARG A 1 112 ? 9.137 0.648 7.978 1.00 92.56 112 ARG A O 1
ATOM 879 N N . ASN A 1 113 ? 9.154 -1.589 7.963 1.00 92.19 113 ASN A N 1
ATOM 880 C CA . ASN A 1 113 ? 10.382 -1.696 7.192 1.00 92.19 113 ASN A CA 1
ATOM 881 C C . ASN A 1 113 ? 10.035 -1.814 5.699 1.00 92.19 113 ASN A C 1
ATOM 883 O O . ASN A 1 113 ? 9.572 -2.856 5.242 1.00 92.19 113 ASN A O 1
ATOM 887 N N . ALA A 1 114 ? 10.289 -0.757 4.927 1.00 92.00 114 ALA A N 1
ATOM 888 C CA . ALA A 1 114 ? 9.966 -0.722 3.500 1.00 92.00 114 ALA A CA 1
ATOM 889 C C . ALA A 1 114 ? 10.938 -1.524 2.609 1.00 92.00 114 ALA A C 1
ATOM 891 O O . ALA A 1 114 ? 10.788 -1.507 1.389 1.00 92.00 114 ALA A O 1
ATOM 892 N N . ASN A 1 115 ? 11.944 -2.213 3.165 1.00 92.75 115 ASN 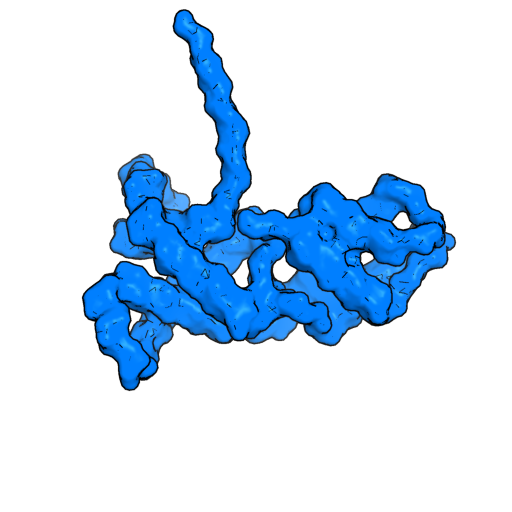A N 1
ATOM 893 C CA . ASN A 1 115 ? 13.004 -2.832 2.364 1.00 92.75 115 ASN A CA 1
ATOM 894 C C . ASN A 1 115 ? 12.492 -3.841 1.341 1.00 92.75 115 ASN A C 1
ATOM 896 O O . ASN A 1 115 ? 12.881 -3.734 0.182 1.00 92.75 115 ASN A O 1
ATOM 900 N N . LEU A 1 116 ? 11.605 -4.748 1.754 1.00 90.56 116 LEU A N 1
ATOM 901 C CA . LEU A 1 116 ? 11.059 -5.780 0.876 1.00 90.56 116 LEU A CA 1
ATOM 902 C C . LEU A 1 116 ? 10.197 -5.179 -0.247 1.00 90.56 116 LEU A C 1
ATOM 904 O O . LEU A 1 116 ? 10.348 -5.558 -1.403 1.00 90.56 116 LEU A O 1
ATOM 908 N N . ILE A 1 117 ? 9.369 -4.177 0.071 1.00 93.12 117 ILE A N 1
ATOM 909 C CA . ILE A 1 117 ? 8.560 -3.433 -0.913 1.00 93.12 117 ILE A CA 1
ATOM 910 C C . ILE A 1 117 ? 9.474 -2.778 -1.958 1.00 93.12 117 ILE A C 1
ATOM 912 O O . ILE A 1 117 ? 9.270 -2.900 -3.165 1.00 93.12 117 ILE A O 1
ATOM 916 N N . LEU A 1 118 ? 10.525 -2.107 -1.489 1.00 93.62 118 LEU A N 1
ATOM 917 C CA . LEU A 1 118 ? 11.488 -1.433 -2.349 1.00 93.62 118 LEU A CA 1
ATOM 918 C C . LEU A 1 118 ? 12.319 -2.421 -3.180 1.00 93.62 118 LEU A C 1
ATOM 920 O O . LEU A 1 118 ? 12.681 -2.094 -4.309 1.00 93.62 118 LEU A O 1
ATOM 924 N N . ASP A 1 119 ? 12.609 -3.619 -2.671 1.00 90.44 119 ASP A N 1
ATOM 925 C CA . ASP A 1 119 ? 13.282 -4.672 -3.437 1.00 90.44 119 ASP A CA 1
ATOM 926 C C . ASP A 1 119 ? 12.372 -5.221 -4.545 1.00 90.44 119 ASP A C 1
ATOM 928 O O . ASP A 1 119 ? 12.834 -5.384 -5.673 1.00 90.44 119 ASP A O 1
ATOM 932 N N . ILE A 1 120 ? 11.072 -5.406 -4.277 1.00 90.50 120 ILE A N 1
ATOM 933 C CA . ILE A 1 120 ? 10.071 -5.793 -5.288 1.00 90.50 120 ILE A CA 1
ATOM 934 C C . ILE A 1 120 ? 10.024 -4.771 -6.429 1.00 90.50 120 ILE A C 1
ATOM 936 O O . ILE A 1 120 ? 10.151 -5.144 -7.599 1.00 90.50 120 ILE A O 1
ATOM 940 N N . PHE A 1 121 ? 9.921 -3.479 -6.105 1.00 90.81 121 PHE A N 1
ATOM 941 C CA . PHE A 1 121 ? 9.931 -2.407 -7.108 1.00 90.81 121 PHE A CA 1
ATOM 942 C C . PHE A 1 121 ? 11.238 -2.379 -7.898 1.00 90.81 121 PHE A C 1
ATOM 944 O O . PHE A 1 121 ? 11.229 -2.275 -9.124 1.00 90.81 121 PHE A O 1
ATOM 951 N N . SER A 1 122 ? 12.366 -2.546 -7.212 1.00 89.50 122 SER A N 1
ATOM 952 C CA . SER A 1 122 ? 13.686 -2.512 -7.837 1.00 89.50 122 SER A CA 1
ATOM 953 C C . SER A 1 122 ? 13.894 -3.688 -8.794 1.00 89.50 122 SER A C 1
ATOM 955 O O . SER A 1 122 ? 14.446 -3.511 -9.880 1.00 89.50 122 SER A O 1
ATOM 957 N N . MET A 1 123 ? 13.421 -4.883 -8.428 1.00 86.00 123 MET A N 1
ATOM 958 C CA . MET A 1 123 ? 13.448 -6.061 -9.296 1.00 86.00 123 MET A CA 1
ATOM 959 C C . MET A 1 123 ? 12.558 -5.877 -10.529 1.00 86.00 123 MET A C 1
ATOM 961 O O . MET A 1 123 ? 12.969 -6.233 -11.633 1.00 86.00 123 MET A O 1
ATOM 965 N N . ALA A 1 124 ? 11.369 -5.292 -10.373 1.00 84.94 124 ALA A N 1
ATOM 966 C CA . ALA A 1 124 ? 10.492 -4.999 -11.503 1.00 84.94 124 ALA A CA 1
ATOM 967 C C . ALA A 1 124 ? 11.101 -3.956 -12.454 1.00 84.94 124 ALA A C 1
ATOM 969 O O . ALA A 1 124 ? 11.131 -4.179 -13.663 1.00 84.94 124 ALA A O 1
ATOM 970 N N . LEU A 1 125 ? 11.692 -2.882 -11.920 1.00 83.69 125 LEU A N 1
ATOM 971 C CA . LEU A 1 125 ? 12.434 -1.894 -12.709 1.00 83.69 125 LEU A CA 1
ATOM 972 C C . LEU A 1 125 ? 13.622 -2.518 -13.446 1.00 83.69 125 LEU A C 1
ATOM 974 O O . LEU A 1 125 ? 13.851 -2.218 -14.619 1.00 83.69 125 LEU A O 1
ATOM 978 N N . ALA A 1 126 ? 14.355 -3.426 -12.798 1.00 83.19 126 ALA A N 1
ATOM 979 C CA . ALA A 1 126 ? 15.446 -4.149 -13.439 1.00 83.19 126 ALA A CA 1
ATOM 980 C C . ALA A 1 126 ? 14.957 -4.954 -14.650 1.00 83.19 126 ALA A C 1
ATOM 982 O O . ALA A 1 126 ? 15.564 -4.859 -15.720 1.00 83.19 126 ALA A O 1
ATOM 983 N N . ARG A 1 127 ? 13.831 -5.668 -14.517 1.00 77.56 127 ARG A N 1
ATOM 984 C CA . ARG A 1 127 ? 13.204 -6.409 -15.625 1.00 77.56 127 ARG A CA 1
ATOM 985 C C . ARG A 1 127 ? 12.713 -5.487 -16.739 1.00 77.56 127 ARG A C 1
ATOM 987 O O . ARG A 1 127 ? 12.995 -5.760 -17.903 1.00 77.56 127 ARG A O 1
ATOM 994 N N . ALA A 1 128 ? 12.043 -4.390 -16.394 1.00 76.75 128 ALA A N 1
ATOM 995 C CA . ALA A 1 128 ? 11.546 -3.422 -17.368 1.00 76.75 128 ALA A CA 1
ATOM 996 C C . ALA A 1 128 ? 12.697 -2.742 -18.141 1.00 76.75 128 ALA A C 1
ATOM 998 O O . ALA A 1 128 ? 12.594 -2.514 -19.344 1.00 76.75 128 ALA A O 1
ATOM 999 N N . SER A 1 129 ? 13.831 -2.485 -17.473 1.00 76.38 129 SER A N 1
ATOM 1000 C CA . SER A 1 129 ? 15.031 -1.885 -18.079 1.00 76.38 129 SER A CA 1
ATOM 1001 C C . SER A 1 129 ? 15.821 -2.825 -18.995 1.00 76.38 129 SER A C 1
ATOM 1003 O O . SER A 1 129 ? 16.584 -2.358 -19.839 1.00 76.38 129 SER A O 1
ATOM 1005 N N . ASN A 1 130 ? 15.663 -4.143 -18.842 1.00 73.81 130 ASN A N 1
ATOM 1006 C CA . ASN A 1 130 ? 16.334 -5.135 -19.677 1.00 73.81 130 ASN A CA 1
ATOM 1007 C C . ASN A 1 130 ? 15.412 -6.338 -19.954 1.00 73.81 130 ASN A C 1
ATOM 1009 O O . ASN A 1 130 ? 15.580 -7.401 -19.358 1.00 73.81 130 ASN A O 1
ATOM 1013 N N . PRO A 1 131 ? 14.455 -6.221 -20.892 1.00 63.69 131 PRO A N 1
ATOM 1014 C CA . PRO A 1 131 ? 13.490 -7.289 -21.171 1.00 63.69 131 PRO A CA 1
ATOM 1015 C C . PRO A 1 131 ? 14.135 -8.607 -21.630 1.00 63.69 131 PRO A C 1
ATOM 1017 O O . PRO A 1 131 ? 13.544 -9.677 -21.471 1.00 63.69 131 PRO A O 1
ATOM 1020 N N . SER A 1 132 ? 15.349 -8.538 -22.185 1.00 64.12 132 SER A N 1
ATOM 1021 C CA . SER A 1 132 ? 16.125 -9.681 -22.678 1.00 64.12 132 SER A CA 1
ATOM 1022 C C . SER A 1 132 ? 16.641 -10.590 -21.557 1.00 64.12 132 SER A C 1
ATOM 1024 O O . SER A 1 132 ? 16.842 -11.779 -21.801 1.00 64.12 132 SER A O 1
ATOM 1026 N N . SER A 1 133 ? 16.815 -10.076 -20.331 1.00 59.00 133 SER A N 1
ATOM 1027 C CA . SER A 1 133 ? 17.291 -10.866 -19.182 1.00 59.00 133 SER A CA 1
ATOM 1028 C C . SER A 1 133 ? 16.218 -11.775 -18.574 1.00 59.00 133 SER A C 1
ATOM 1030 O O . SER A 1 133 ? 16.543 -12.663 -17.792 1.00 59.00 133 SER A O 1
ATOM 1032 N N . ARG A 1 134 ? 14.946 -11.636 -18.981 1.00 54.81 134 ARG A N 1
ATOM 1033 C CA . ARG A 1 134 ? 13.829 -12.492 -18.530 1.00 54.81 134 ARG A CA 1
ATOM 1034 C C . ARG A 1 134 ? 14.030 -13.991 -18.807 1.00 54.81 134 ARG A C 1
ATOM 1036 O O . ARG A 1 134 ? 13.295 -14.799 -18.250 1.00 54.81 134 ARG A O 1
ATOM 1043 N N . ARG A 1 135 ? 14.965 -14.365 -19.691 1.00 51.84 135 ARG A N 1
ATOM 1044 C CA . ARG A 1 135 ? 15.246 -15.766 -20.055 1.00 51.84 135 ARG A CA 1
ATOM 1045 C C . ARG A 1 135 ? 16.182 -16.491 -19.082 1.00 51.84 135 ARG A C 1
ATOM 1047 O O . ARG A 1 135 ? 16.115 -17.713 -19.035 1.00 51.84 135 ARG A O 1
ATOM 1054 N N . ASP A 1 136 ? 16.976 -15.769 -18.290 1.00 49.78 136 ASP A N 1
ATOM 1055 C CA . ASP A 1 136 ? 17.930 -16.354 -17.338 1.00 49.78 136 ASP A CA 1
ATOM 1056 C C . ASP A 1 136 ? 17.418 -16.205 -15.899 1.00 49.78 136 ASP A C 1
ATOM 1058 O O . ASP A 1 136 ? 17.909 -15.414 -15.098 1.00 49.78 136 ASP A O 1
ATOM 1062 N N . SER A 1 137 ? 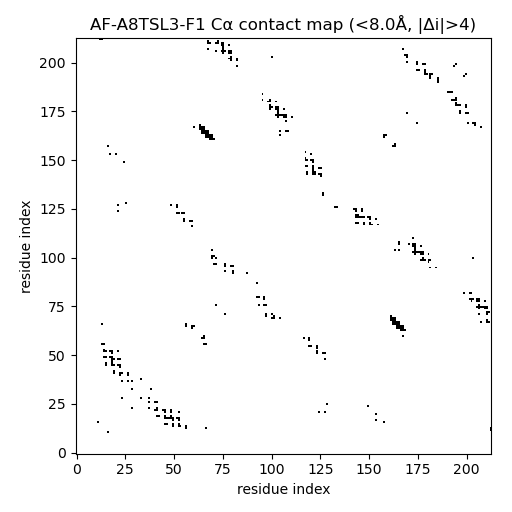16.398 -16.987 -15.547 1.00 51.41 137 SER A N 1
ATOM 1063 C CA . SER A 1 137 ? 15.791 -17.007 -14.207 1.00 51.41 137 SER A CA 1
ATOM 1064 C C . SER A 1 137 ? 16.667 -17.657 -13.120 1.00 51.41 137 SER A C 1
ATOM 1066 O O . SER A 1 137 ? 16.200 -17.859 -12.002 1.00 51.41 137 SER A O 1
ATOM 1068 N N . SER A 1 138 ? 17.917 -18.023 -13.426 1.00 51.31 138 SER A N 1
ATOM 1069 C CA . SER A 1 138 ? 18.815 -18.748 -12.514 1.00 51.31 138 SER A CA 1
ATOM 1070 C C . SER A 1 138 ? 19.866 -17.878 -11.821 1.00 51.31 138 SER A C 1
ATOM 1072 O O . SER A 1 138 ? 20.631 -18.402 -11.014 1.00 51.31 138 SER A O 1
ATOM 1074 N N . MET A 1 139 ? 19.933 -16.573 -12.104 1.00 47.22 139 MET A N 1
ATOM 1075 C CA . MET A 1 139 ? 20.836 -15.660 -11.399 1.00 47.22 139 MET A CA 1
ATOM 1076 C C . MET A 1 139 ? 20.038 -14.604 -10.641 1.00 47.22 139 MET A C 1
ATOM 1078 O O . MET A 1 139 ? 19.441 -13.709 -11.234 1.00 47.22 139 MET A O 1
ATOM 1082 N N . PHE A 1 140 ? 20.053 -14.695 -9.310 1.00 53.25 140 PHE A N 1
ATOM 1083 C CA . PHE A 1 140 ? 19.714 -13.569 -8.447 1.00 53.25 140 PHE A CA 1
ATOM 1084 C C . PHE A 1 140 ? 20.779 -12.487 -8.659 1.00 53.25 140 PHE A C 1
ATOM 1086 O O . PHE A 1 140 ? 21.833 -12.491 -8.024 1.00 53.25 140 PHE A O 1
ATOM 1093 N N . ASP A 1 141 ? 20.547 -11.607 -9.627 1.00 56.75 141 ASP A N 1
ATOM 1094 C CA . ASP A 1 141 ? 21.451 -10.506 -9.912 1.00 56.75 141 ASP A CA 1
ATOM 1095 C C . ASP A 1 141 ? 21.157 -9.359 -8.941 1.00 56.75 141 ASP A C 1
ATOM 1097 O O . ASP A 1 141 ? 20.172 -8.636 -9.091 1.00 56.75 141 ASP A O 1
ATOM 1101 N N . ALA A 1 142 ? 22.027 -9.171 -7.944 1.00 63.38 142 ALA A N 1
ATOM 1102 C CA . ALA A 1 142 ? 21.960 -8.057 -6.994 1.00 63.38 142 ALA A CA 1
ATOM 1103 C C . ALA A 1 142 ? 22.004 -6.670 -7.675 1.00 63.38 142 ALA A C 1
ATOM 1105 O O . ALA A 1 142 ? 21.813 -5.649 -7.009 1.00 63.38 142 ALA A O 1
ATOM 1106 N N . SER A 1 143 ? 22.214 -6.605 -8.997 1.00 66.94 143 SER A N 1
ATOM 1107 C CA . SER A 1 143 ? 22.175 -5.375 -9.782 1.00 66.94 143 SER A CA 1
ATOM 1108 C C . SER A 1 143 ? 20.857 -4.608 -9.693 1.00 66.94 143 SER A C 1
ATOM 1110 O O . SER A 1 143 ? 20.867 -3.405 -9.957 1.00 66.94 143 SER A O 1
ATOM 1112 N N . PHE A 1 144 ? 19.751 -5.226 -9.257 1.00 75.50 144 PHE A N 1
ATOM 1113 C CA . PHE A 1 144 ? 18.499 -4.499 -9.030 1.00 75.50 144 PHE A CA 1
ATOM 1114 C C . PHE A 1 144 ? 18.631 -3.413 -7.951 1.00 75.50 144 PHE A C 1
ATOM 1116 O O . PHE A 1 144 ? 17.946 -2.396 -8.030 1.00 75.50 144 PHE A O 1
ATOM 1123 N N . GLN A 1 145 ? 19.562 -3.555 -6.997 1.00 79.00 145 GLN A N 1
ATOM 1124 C CA . GLN A 1 145 ? 19.800 -2.554 -5.947 1.00 79.00 145 GLN A CA 1
ATOM 1125 C C . GLN A 1 145 ? 20.197 -1.177 -6.507 1.00 79.00 145 GLN A C 1
ATOM 1127 O O . GLN A 1 145 ? 20.008 -0.160 -5.843 1.00 79.00 145 GLN A O 1
ATOM 1132 N N . ARG A 1 146 ? 20.667 -1.094 -7.761 1.00 83.56 146 ARG A N 1
ATOM 1133 C CA . ARG A 1 146 ? 20.928 0.197 -8.423 1.00 83.56 146 ARG A CA 1
ATOM 1134 C C . ARG A 1 146 ? 19.666 1.045 -8.623 1.00 83.56 146 ARG A C 1
ATOM 1136 O O . ARG A 1 146 ? 19.775 2.260 -8.731 1.00 83.56 146 ARG A O 1
ATOM 1143 N N . PHE A 1 147 ? 18.486 0.421 -8.645 1.00 87.38 1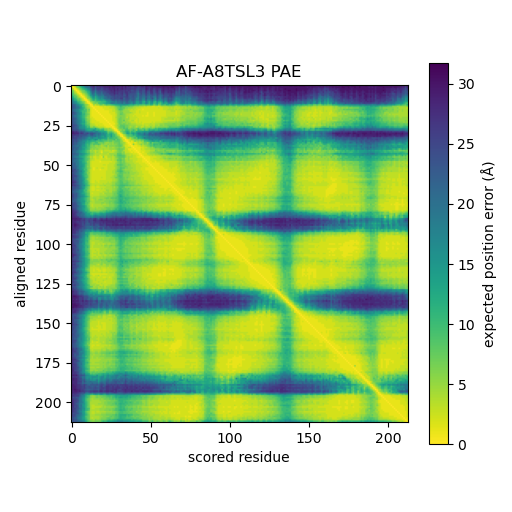47 PHE A N 1
ATOM 1144 C CA . PHE A 1 147 ? 17.191 1.091 -8.817 1.00 87.38 147 PHE A CA 1
ATOM 1145 C C . PHE A 1 147 ? 16.556 1.522 -7.492 1.00 87.38 147 PHE A C 1
ATOM 1147 O O . PHE A 1 147 ? 15.417 1.981 -7.468 1.00 87.38 147 PHE A O 1
ATOM 1154 N N . ARG A 1 148 ? 17.279 1.405 -6.372 1.00 88.62 148 ARG A N 1
ATOM 1155 C CA . ARG A 1 148 ? 16.734 1.665 -5.038 1.00 88.62 148 ARG A CA 1
ATOM 1156 C C . ARG A 1 148 ? 16.147 3.068 -4.886 1.00 88.62 148 ARG A C 1
ATOM 1158 O O . ARG A 1 148 ? 15.088 3.221 -4.285 1.00 88.62 148 ARG A O 1
ATOM 1165 N N . LYS A 1 149 ? 16.821 4.078 -5.442 1.00 89.12 149 LYS A N 1
ATOM 1166 C CA . LYS A 1 149 ? 16.354 5.470 -5.409 1.00 89.12 149 LYS A CA 1
ATOM 1167 C C . LYS A 1 149 ? 15.030 5.626 -6.162 1.00 89.12 149 LYS A C 1
ATOM 1169 O O . LYS A 1 149 ? 14.092 6.205 -5.636 1.00 89.12 149 LYS A O 1
ATOM 1174 N N . GLN A 1 150 ? 14.933 5.050 -7.355 1.00 87.69 150 GLN A N 1
ATOM 1175 C CA . GLN A 1 150 ? 13.712 5.070 -8.155 1.00 87.69 150 GLN A CA 1
ATOM 1176 C C . GLN A 1 150 ? 12.568 4.351 -7.447 1.00 87.69 150 GLN A C 1
ATOM 1178 O O . GLN A 1 150 ? 11.459 4.861 -7.409 1.00 87.69 150 GLN A O 1
ATOM 1183 N N . SER A 1 151 ? 12.837 3.210 -6.821 1.00 90.50 151 SER A N 1
ATOM 1184 C CA . SER A 1 151 ? 11.841 2.487 -6.030 1.00 90.50 151 SER A CA 1
ATOM 1185 C C . SER A 1 151 ? 11.306 3.321 -4.862 1.00 90.50 151 SER A C 1
ATOM 1187 O O . SER A 1 151 ? 10.115 3.260 -4.563 1.00 90.50 151 SER A O 1
ATOM 1189 N N . GLN A 1 152 ? 12.156 4.133 -4.220 1.00 91.44 152 GLN A N 1
ATOM 1190 C CA . GLN A 1 152 ? 11.718 5.086 -3.192 1.00 91.44 152 GLN A CA 1
ATOM 1191 C C . GLN A 1 152 ? 10.832 6.183 -3.784 1.00 91.44 152 GLN A C 1
ATOM 1193 O O . GLN A 1 152 ? 9.803 6.507 -3.193 1.00 91.44 152 GLN A O 1
ATOM 1198 N N . ASP A 1 153 ? 11.195 6.714 -4.953 1.00 89.06 153 ASP A N 1
ATOM 1199 C CA . ASP A 1 153 ? 10.403 7.727 -5.653 1.00 89.06 153 ASP A CA 1
ATOM 1200 C C . ASP A 1 153 ? 9.027 7.180 -6.075 1.00 89.06 153 ASP A C 1
ATOM 1202 O O . ASP A 1 153 ? 8.025 7.870 -5.896 1.00 89.06 153 ASP A O 1
ATOM 1206 N N . ILE A 1 154 ? 8.958 5.929 -6.547 1.00 89.06 154 ILE A N 1
ATOM 1207 C CA . ILE A 1 154 ? 7.704 5.237 -6.892 1.00 89.06 154 ILE A CA 1
ATOM 1208 C C . ILE A 1 154 ? 6.836 5.040 -5.649 1.00 89.06 154 ILE A C 1
ATOM 1210 O O . ILE A 1 154 ? 5.659 5.390 -5.665 1.00 89.06 154 ILE A O 1
ATOM 1214 N N . LEU A 1 155 ? 7.407 4.529 -4.550 1.00 91.44 155 LEU A N 1
ATOM 1215 C CA . LEU A 1 155 ? 6.665 4.349 -3.298 1.00 91.44 155 LEU A CA 1
ATOM 1216 C C . LEU A 1 155 ? 6.121 5.686 -2.773 1.00 91.44 155 LEU A C 1
ATOM 1218 O O . LEU A 1 155 ? 4.963 5.776 -2.369 1.00 91.44 155 LEU A O 1
ATOM 1222 N N . ALA A 1 156 ? 6.934 6.743 -2.821 1.00 88.88 156 ALA A N 1
ATOM 1223 C CA . ALA A 1 156 ? 6.515 8.083 -2.429 1.00 88.88 156 ALA A CA 1
ATOM 1224 C C . ALA A 1 156 ? 5.456 8.666 -3.383 1.00 88.88 156 ALA A C 1
ATOM 1226 O O . ALA A 1 156 ? 4.555 9.377 -2.935 1.00 88.88 156 ALA A O 1
ATOM 1227 N N . GLY A 1 157 ? 5.549 8.382 -4.685 1.00 84.81 157 GLY A N 1
ATOM 1228 C CA . GLY A 1 157 ? 4.559 8.753 -5.697 1.00 84.81 157 GLY A CA 1
ATOM 1229 C C . GLY A 1 157 ? 3.200 8.117 -5.418 1.00 84.81 157 GLY A C 1
ATOM 1230 O O . GLY A 1 157 ? 2.206 8.834 -5.294 1.00 84.81 157 GLY A O 1
ATOM 1231 N N . LEU A 1 158 ? 3.186 6.803 -5.194 1.00 87.12 158 LEU A N 1
ATOM 1232 C CA . LEU A 1 158 ? 2.006 6.029 -4.803 1.00 87.12 158 LEU A CA 1
ATOM 1233 C C . LEU A 1 158 ? 1.349 6.596 -3.530 1.00 87.12 158 LEU A C 1
ATOM 1235 O O . LEU A 1 158 ? 0.129 6.721 -3.416 1.00 87.12 158 LEU A O 1
ATOM 1239 N N . GLU A 1 159 ? 2.161 7.011 -2.560 1.00 88.12 159 GLU A N 1
ATOM 1240 C CA . GLU A 1 159 ? 1.657 7.573 -1.307 1.00 88.12 159 GLU A CA 1
ATOM 1241 C C . GLU A 1 159 ? 1.115 8.990 -1.420 1.00 88.12 159 GLU A C 1
ATOM 1243 O O . GLU A 1 159 ? 0.202 9.350 -0.665 1.00 88.12 159 GLU A O 1
ATOM 1248 N N . LYS A 1 160 ? 1.645 9.779 -2.359 1.00 85.62 160 LYS A N 1
ATOM 1249 C CA . LYS A 1 160 ? 1.125 11.104 -2.714 1.00 85.62 160 LYS A CA 1
ATOM 1250 C C . LYS A 1 160 ? -0.205 11.014 -3.453 1.00 85.62 160 LYS A C 1
ATOM 1252 O O . LYS A 1 160 ? -1.028 11.908 -3.288 1.00 85.62 160 LYS A O 1
ATOM 1257 N N . THR A 1 161 ? -0.454 9.942 -4.208 1.00 83.12 161 THR A N 1
ATOM 1258 C CA . THR A 1 161 ? -1.755 9.713 -4.862 1.00 83.12 161 THR A CA 1
ATOM 1259 C C . THR A 1 161 ? -2.839 9.228 -3.899 1.00 83.12 161 THR A C 1
ATOM 1261 O O . THR A 1 161 ? -3.973 9.015 -4.314 1.00 83.12 161 THR A O 1
ATOM 1264 N N . GLY A 1 162 ? -2.520 9.063 -2.612 1.00 85.50 162 GLY A N 1
ATOM 1265 C CA . GLY A 1 162 ? -3.479 8.619 -1.604 1.00 85.50 162 GLY A CA 1
ATOM 1266 C C . GLY A 1 162 ? -3.618 7.102 -1.507 1.00 85.50 162 GLY A C 1
ATOM 1267 O O . GLY A 1 162 ? -4.583 6.635 -0.911 1.00 85.50 162 GLY A O 1
ATOM 1268 N N . LEU A 1 163 ? -2.671 6.335 -2.053 1.00 90.31 163 LEU A N 1
ATOM 1269 C CA . LEU A 1 163 ? -2.590 4.884 -1.884 1.00 90.31 163 LEU A CA 1
ATOM 1270 C C . LEU A 1 163 ? -1.537 4.532 -0.822 1.00 90.31 163 LEU A C 1
ATOM 1272 O O . LEU A 1 163 ? -0.709 5.359 -0.441 1.00 90.31 163 LEU A O 1
ATOM 1276 N N . ALA A 1 164 ? -1.581 3.314 -0.301 1.00 91.81 164 ALA A N 1
ATOM 1277 C CA . ALA A 1 164 ? -0.623 2.799 0.667 1.00 91.81 164 ALA A CA 1
ATOM 1278 C C . ALA A 1 164 ? -0.380 1.307 0.427 1.00 91.81 164 ALA A C 1
ATOM 1280 O O . ALA A 1 164 ? -1.315 0.570 0.124 1.00 91.81 164 ALA A O 1
ATOM 1281 N N . VAL A 1 165 ? 0.872 0.872 0.596 1.00 94.19 165 VAL A N 1
ATOM 1282 C CA . VAL A 1 165 ? 1.232 -0.552 0.652 1.00 94.19 165 VAL A CA 1
ATOM 1283 C C . VAL A 1 165 ? 1.174 -1.006 2.109 1.00 94.19 165 VAL A C 1
ATOM 1285 O O . VAL A 1 165 ? 1.901 -0.471 2.955 1.00 94.19 165 VAL A O 1
ATOM 1288 N N . VAL A 1 166 ? 0.308 -1.973 2.390 1.00 95.06 166 VAL A N 1
ATOM 1289 C CA . VAL A 1 166 ? -0.035 -2.489 3.726 1.00 95.06 166 VAL A CA 1
ATOM 1290 C C . VAL A 1 166 ? 0.078 -4.011 3.748 1.00 95.06 166 VAL A C 1
ATOM 1292 O O . VAL A 1 166 ? 0.053 -4.603 2.675 1.00 95.06 166 VAL A O 1
ATOM 1295 N N . PRO A 1 167 ? 0.223 -4.667 4.908 1.00 95.69 167 PRO A N 1
ATOM 1296 C CA . PRO A 1 167 ? 0.187 -6.126 4.967 1.00 95.69 167 PRO A CA 1
ATOM 1297 C C . PRO A 1 167 ? -1.204 -6.668 4.599 1.00 95.69 167 PRO A C 1
ATOM 1299 O O . PRO A 1 167 ? -2.212 -5.990 4.785 1.00 95.69 167 PRO A O 1
ATOM 1302 N N . ASP A 1 168 ? -1.286 -7.879 4.067 1.00 93.81 168 ASP A N 1
ATOM 1303 C CA . ASP A 1 168 ? -2.558 -8.567 3.810 1.00 93.81 168 ASP A CA 1
ATOM 1304 C C . ASP A 1 168 ? -3.305 -8.946 5.102 1.00 93.81 168 ASP A C 1
ATOM 1306 O O . ASP A 1 168 ? -4.536 -8.928 5.131 1.00 93.81 168 ASP A O 1
ATOM 1310 N N . GLU A 1 169 ? -2.568 -9.174 6.189 1.00 93.38 169 GLU A N 1
ATOM 1311 C CA . GLU A 1 169 ? -3.083 -9.371 7.544 1.00 93.38 169 GLU A CA 1
ATOM 1312 C C . GLU A 1 169 ? -2.786 -8.168 8.463 1.00 93.38 169 GLU A C 1
ATOM 1314 O O . GLU A 1 169 ? -1.734 -7.531 8.353 1.00 93.38 169 GLU A O 1
ATOM 1319 N N . PRO A 1 170 ? -3.678 -7.825 9.411 1.00 92.12 170 PRO A N 1
ATOM 1320 C CA . PRO A 1 170 ? -3.471 -6.674 10.281 1.00 92.12 170 PRO A CA 1
ATOM 1321 C C . PRO A 1 170 ? -2.288 -6.902 11.234 1.00 92.12 170 PRO A C 1
ATOM 1323 O O . PRO A 1 170 ? -2.332 -7.746 12.130 1.00 92.12 170 PRO A O 1
ATOM 1326 N N . ALA A 1 171 ? -1.238 -6.090 11.099 1.00 94.06 171 ALA A N 1
ATOM 1327 C CA . ALA A 1 171 ? -0.096 -6.153 12.004 1.00 94.06 171 ALA A CA 1
ATOM 1328 C C . ALA A 1 171 ? -0.477 -5.696 13.432 1.00 94.06 171 ALA A C 1
ATOM 1330 O O . ALA A 1 171 ? -1.327 -4.813 13.592 1.00 94.06 171 ALA A O 1
ATOM 1331 N N . PRO A 1 172 ? 0.204 -6.186 14.491 1.00 94.50 172 PRO A N 1
ATOM 1332 C CA . PRO A 1 172 ? -0.100 -5.802 15.873 1.00 94.50 172 PRO A CA 1
ATOM 1333 C C . PRO A 1 172 ? -0.096 -4.288 16.123 1.00 94.50 172 PRO A C 1
ATOM 1335 O O . PRO A 1 172 ? -0.929 -3.781 16.870 1.00 94.50 172 PRO A O 1
ATOM 1338 N N . ILE A 1 173 ? 0.804 -3.552 15.461 1.00 95.50 173 ILE A N 1
ATOM 1339 C CA . ILE A 1 173 ? 0.886 -2.087 15.557 1.00 95.50 173 ILE A CA 1
ATOM 1340 C C . ILE A 1 173 ? -0.346 -1.389 14.969 1.00 95.50 173 ILE A C 1
ATOM 1342 O O . ILE A 1 173 ? -0.805 -0.387 15.512 1.00 95.50 173 ILE A O 1
ATOM 1346 N N . MET A 1 174 ? -0.920 -1.948 13.901 1.00 96.12 174 MET A N 1
ATOM 1347 C CA . MET A 1 174 ? -2.136 -1.432 13.276 1.00 96.12 174 MET A CA 1
ATOM 1348 C C . MET A 1 174 ? -3.314 -1.626 14.219 1.00 96.12 174 MET A C 1
ATOM 1350 O O . MET A 1 174 ? -4.050 -0.685 14.494 1.00 96.12 174 MET A O 1
ATOM 1354 N N . ILE A 1 175 ? -3.450 -2.834 14.772 1.00 93.50 175 ILE A N 1
ATOM 1355 C CA . ILE A 1 175 ? -4.514 -3.163 15.724 1.00 93.50 175 ILE A CA 1
ATOM 1356 C C . ILE A 1 175 ? -4.417 -2.260 16.957 1.00 93.50 175 ILE A C 1
ATOM 1358 O O . ILE A 1 175 ? -5.418 -1.674 17.362 1.00 93.50 175 ILE A O 1
ATOM 1362 N N . ALA A 1 176 ? -3.218 -2.088 17.521 1.00 93.06 176 ALA A N 1
ATOM 1363 C CA . ALA A 1 176 ? -2.998 -1.204 18.663 1.00 93.06 176 ALA A CA 1
ATOM 1364 C C . ALA A 1 176 ? -3.411 0.249 18.363 1.00 93.06 176 ALA A C 1
ATOM 1366 O O . ALA A 1 176 ? -4.096 0.866 19.181 1.00 93.06 176 ALA A O 1
ATOM 1367 N N . ALA A 1 177 ? -3.063 0.771 17.182 1.00 94.06 177 ALA A N 1
ATOM 1368 C CA . ALA A 1 177 ? -3.463 2.109 16.753 1.00 94.06 177 ALA A CA 1
ATOM 1369 C C . ALA A 1 177 ? -4.989 2.237 16.582 1.00 94.06 177 ALA A C 1
ATOM 1371 O O . ALA A 1 177 ? -5.586 3.190 17.077 1.00 94.06 177 ALA A O 1
ATOM 1372 N N . GLY A 1 178 ? -5.647 1.253 15.961 1.00 89.94 178 GLY A N 1
ATOM 1373 C CA . GLY A 1 178 ? -7.107 1.251 15.802 1.00 89.94 178 GLY A CA 1
ATOM 1374 C C . GLY A 1 178 ? -7.871 1.131 17.130 1.00 89.94 178 GLY A C 1
ATOM 1375 O O . GLY A 1 178 ? -8.914 1.765 17.317 1.00 89.94 178 GLY A O 1
ATOM 1376 N N . VAL A 1 179 ? -7.338 0.364 18.089 1.00 89.25 179 VAL A N 1
ATOM 1377 C CA . VAL A 1 179 ? -7.878 0.274 19.457 1.00 89.25 179 VAL A CA 1
ATOM 1378 C C . VAL A 1 179 ? -7.743 1.613 20.185 1.00 89.25 179 VAL A C 1
ATOM 1380 O O . VAL A 1 179 ? -8.711 2.064 20.803 1.00 89.25 179 VAL A O 1
ATOM 1383 N N . ALA A 1 180 ? -6.580 2.265 20.088 1.00 88.81 180 ALA A N 1
ATOM 1384 C CA . ALA A 1 180 ? -6.347 3.578 20.686 1.00 88.81 180 ALA A CA 1
ATOM 1385 C C . ALA A 1 180 ? -7.311 4.634 20.120 1.00 88.81 180 ALA A C 1
ATOM 1387 O O . ALA A 1 180 ? -7.984 5.322 20.889 1.00 88.81 180 ALA A O 1
ATOM 1388 N N . GLU A 1 181 ? -7.474 4.678 18.796 1.00 89.62 181 GLU A N 1
ATOM 1389 C CA . GLU A 1 181 ? -8.415 5.585 18.128 1.00 89.62 181 GLU A CA 1
ATOM 1390 C C . GLU A 1 181 ? -9.862 5.343 18.587 1.00 89.62 181 GLU A C 1
ATOM 1392 O O . GLU A 1 181 ? -10.618 6.273 18.875 1.00 89.62 181 GLU A O 1
ATOM 1397 N N . THR A 1 182 ? -10.251 4.076 18.750 1.00 83.31 182 THR A N 1
ATOM 1398 C CA . THR A 1 182 ? -11.585 3.722 19.256 1.00 83.31 182 THR A CA 1
ATOM 1399 C C . THR A 1 182 ? -11.800 4.195 20.695 1.00 83.31 182 THR A C 1
ATOM 1401 O O . THR A 1 182 ? -12.887 4.674 21.037 1.00 83.31 182 THR A O 1
ATOM 1404 N N . ALA A 1 183 ? -10.776 4.098 21.548 1.00 77.50 183 ALA A N 1
ATOM 1405 C CA . ALA A 1 183 ? -10.835 4.596 22.919 1.00 77.50 183 ALA A CA 1
ATOM 1406 C C . ALA A 1 183 ? -10.978 6.129 22.968 1.00 77.50 183 ALA A C 1
ATOM 1408 O O . ALA A 1 183 ? -11.804 6.643 23.733 1.00 77.50 183 ALA A O 1
ATOM 1409 N N . GLU A 1 184 ? -10.251 6.858 22.116 1.00 73.75 184 GLU A N 1
ATOM 1410 C CA . GLU A 1 184 ? -10.397 8.310 21.983 1.00 73.75 184 GLU A CA 1
ATOM 1411 C C . GLU A 1 184 ? -11.803 8.698 21.516 1.00 73.75 184 GLU A C 1
ATOM 1413 O O . GLU A 1 184 ? -12.461 9.534 22.144 1.00 73.75 184 GLU A O 1
ATOM 1418 N N . HIS A 1 185 ? -12.317 8.050 20.470 1.00 70.00 185 HIS A N 1
ATOM 1419 C CA . HIS A 1 185 ? -13.666 8.303 19.965 1.00 70.00 185 HIS A CA 1
ATOM 1420 C C . HIS A 1 185 ? -14.746 8.040 21.018 1.00 70.00 185 HIS A C 1
ATOM 1422 O O . HIS A 1 185 ? -15.674 8.845 21.163 1.00 70.00 185 HIS A O 1
ATOM 1428 N N . ARG A 1 186 ? -14.610 6.965 21.805 1.00 64.19 186 ARG A N 1
ATOM 1429 C CA . ARG A 1 186 ? -15.511 6.654 22.924 1.00 64.19 186 ARG A CA 1
ATOM 1430 C C . ARG A 1 186 ? -15.526 7.762 23.975 1.00 64.19 186 ARG A C 1
ATOM 1432 O O . ARG A 1 186 ? -16.606 8.149 24.419 1.00 64.19 186 ARG A O 1
ATOM 1439 N N . SER A 1 187 ? -14.358 8.301 24.336 1.00 61.19 187 SER A N 1
ATOM 1440 C CA . SER A 1 187 ? -14.256 9.402 25.306 1.00 61.19 187 SER A CA 1
ATOM 1441 C C . SER A 1 187 ? -14.961 10.684 24.837 1.00 61.19 187 SER A C 1
ATOM 1443 O O . SER A 1 187 ? -15.480 11.437 25.658 1.00 61.19 187 SER A O 1
ATOM 1445 N N . ARG A 1 188 ? -15.032 10.907 23.516 1.00 64.25 188 ARG A N 1
ATOM 1446 C CA . ARG A 1 188 ? -15.645 12.100 22.907 1.00 64.25 188 ARG A CA 1
ATOM 1447 C C . ARG A 1 188 ? -17.147 11.964 22.646 1.00 64.25 188 ARG A C 1
ATOM 1449 O O . ARG A 1 188 ? -17.837 12.976 22.597 1.00 64.25 188 ARG A O 1
ATOM 1456 N N . THR A 1 189 ? -17.661 10.747 22.446 1.00 63.16 189 THR A N 1
ATOM 1457 C CA . THR A 1 189 ? -19.026 10.526 21.918 1.00 63.16 189 THR A CA 1
ATOM 1458 C C . THR A 1 189 ? -19.967 9.758 22.850 1.00 63.16 189 THR A C 1
ATOM 1460 O O . THR A 1 189 ? -21.142 9.614 22.519 1.00 63.16 189 THR A O 1
ATOM 1463 N N . ASN A 1 190 ? -19.503 9.282 24.016 1.00 59.56 190 ASN A N 1
ATOM 1464 C CA . ASN A 1 190 ? -20.280 8.456 24.962 1.00 59.56 190 ASN A CA 1
ATOM 1465 C C . ASN A 1 190 ? -20.894 7.174 24.350 1.00 59.56 190 ASN A C 1
ATOM 1467 O O . ASN A 1 190 ? -21.765 6.547 24.956 1.00 59.56 190 ASN A O 1
ATOM 1471 N N . GLN A 1 191 ? -20.440 6.744 23.170 1.00 58.47 191 GLN A N 1
ATOM 1472 C CA . GLN A 1 191 ? -20.913 5.527 22.510 1.00 58.47 191 GLN A CA 1
ATOM 1473 C C . GLN A 1 191 ? -20.165 4.292 23.043 1.00 58.47 191 GLN A C 1
ATOM 1475 O O . GLN A 1 191 ? -18.945 4.309 23.207 1.00 58.47 191 GLN A O 1
ATOM 1480 N N . GLN A 1 192 ? -20.880 3.192 23.307 1.00 55.53 192 GLN A N 1
ATOM 1481 C CA . GLN A 1 192 ? -20.277 1.884 23.602 1.00 55.53 192 GLN A CA 1
ATOM 1482 C C . GLN A 1 192 ? -1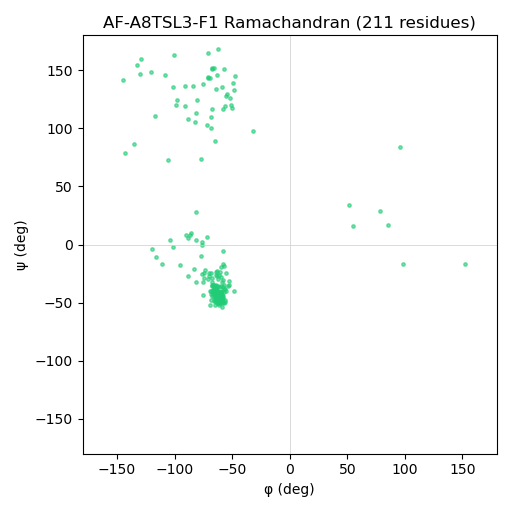9.792 1.235 22.298 1.00 55.53 192 GLN A C 1
ATOM 1484 O O . GLN A 1 192 ? -20.411 0.312 21.781 1.00 55.53 192 GLN A O 1
ATOM 1489 N N . ILE A 1 193 ? -18.694 1.748 21.746 1.00 61.50 193 ILE A N 1
ATOM 1490 C CA . ILE A 1 193 ? -18.014 1.139 20.599 1.00 61.50 193 ILE A CA 1
ATOM 1491 C C . ILE A 1 193 ? -16.945 0.177 21.128 1.00 61.50 193 ILE A C 1
ATOM 1493 O O . ILE A 1 193 ? -16.242 0.487 22.097 1.00 61.50 193 ILE A O 1
ATOM 1497 N N . GLY A 1 194 ? -16.855 -1.013 20.532 1.00 60.03 194 GLY A N 1
ATOM 1498 C CA . GLY A 1 194 ? -15.911 -2.049 20.942 1.00 60.03 194 GLY A CA 1
ATOM 1499 C C . GLY A 1 194 ? -14.468 -1.656 20.632 1.00 60.03 194 GLY A C 1
ATOM 1500 O O . GLY A 1 194 ? -14.065 -1.675 19.479 1.00 60.03 194 GLY A O 1
ATOM 1501 N N . ALA A 1 195 ? -13.672 -1.359 21.661 1.00 66.38 195 ALA A N 1
ATOM 1502 C CA . ALA A 1 195 ? -12.214 -1.205 21.565 1.00 66.38 195 ALA A CA 1
ATOM 1503 C C . ALA A 1 195 ? -11.483 -2.569 21.590 1.00 66.38 195 ALA A C 1
ATOM 1505 O O . ALA A 1 195 ? -10.369 -2.675 22.096 1.00 66.38 195 ALA A O 1
ATOM 1506 N N . ASP A 1 196 ? -12.145 -3.633 21.128 1.00 81.12 196 ASP A N 1
ATOM 1507 C CA . ASP A 1 196 ? -11.620 -4.999 21.149 1.00 81.12 196 ASP A CA 1
ATOM 1508 C C . ASP A 1 196 ? -10.650 -5.214 19.969 1.00 81.12 196 ASP A C 1
ATOM 1510 O O . ASP A 1 196 ? -11.056 -5.024 18.819 1.00 81.12 196 ASP A O 1
ATOM 1514 N N . PRO A 1 197 ? -9.394 -5.637 20.211 1.00 86.88 197 PRO A N 1
ATOM 1515 C CA . PRO A 1 197 ? -8.435 -5.981 19.161 1.00 86.88 197 PRO A CA 1
ATOM 1516 C C . PRO A 1 197 ? -8.989 -6.918 18.078 1.00 86.88 197 PRO A C 1
ATOM 1518 O O . PRO A 1 197 ? -8.724 -6.710 16.895 1.00 86.88 197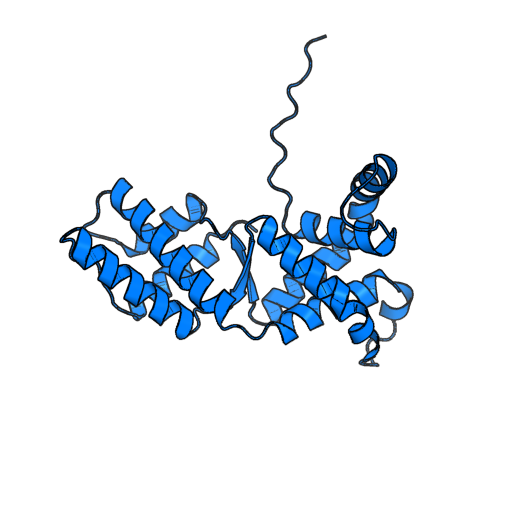 PRO A O 1
ATOM 1521 N N . THR A 1 198 ? -9.794 -7.914 18.463 1.00 87.12 198 THR A N 1
ATOM 1522 C CA . THR A 1 198 ? -10.379 -8.895 17.527 1.00 87.12 198 THR A CA 1
ATOM 1523 C C . THR A 1 198 ? -11.358 -8.229 16.564 1.00 87.12 198 THR A C 1
ATOM 1525 O O . THR A 1 198 ? -11.423 -8.546 15.377 1.00 87.12 198 THR A O 1
ATOM 1528 N N . TYR A 1 199 ? -12.119 -7.268 17.080 1.00 84.44 199 TYR A N 1
ATOM 1529 C CA . TYR A 1 199 ? -13.064 -6.489 16.301 1.00 84.44 199 TYR A CA 1
ATOM 1530 C C . TYR A 1 199 ? -12.352 -5.554 15.309 1.00 84.44 199 TYR A C 1
ATOM 1532 O O . TYR A 1 199 ? -12.736 -5.495 14.141 1.00 84.44 199 TYR A O 1
ATOM 1540 N N . ILE A 1 200 ? -11.275 -4.888 15.741 1.00 89.44 200 ILE A N 1
ATOM 1541 C CA . ILE A 1 200 ? -10.456 -4.023 14.876 1.00 89.44 200 ILE A CA 1
ATOM 1542 C C . ILE A 1 200 ? -9.782 -4.827 13.755 1.00 89.44 200 ILE A C 1
ATOM 1544 O O . ILE A 1 200 ? -9.796 -4.395 12.603 1.00 89.44 200 ILE A O 1
ATOM 1548 N N . ALA A 1 201 ? -9.260 -6.020 14.059 1.00 90.94 201 ALA A N 1
ATOM 1549 C CA . ALA A 1 201 ? -8.709 -6.922 13.046 1.00 90.94 201 ALA A CA 1
ATOM 1550 C C . ALA A 1 201 ? -9.759 -7.289 11.982 1.00 90.94 201 ALA A C 1
ATOM 1552 O O . ALA A 1 201 ? -9.499 -7.186 10.785 1.00 90.94 201 ALA A O 1
ATOM 1553 N N . LYS A 1 202 ? -10.987 -7.601 12.407 1.00 89.69 202 LYS A N 1
ATOM 1554 C CA . LYS A 1 202 ? -12.075 -7.958 11.490 1.00 89.69 202 LYS A CA 1
ATOM 1555 C C . LYS A 1 202 ? -12.552 -6.793 10.617 1.00 89.69 202 LYS A C 1
ATOM 1557 O O . LYS A 1 202 ? -12.903 -7.008 9.458 1.00 89.69 202 LYS A O 1
ATOM 1562 N N . ILE A 1 203 ? -12.554 -5.560 11.141 1.00 90.12 203 ILE A N 1
ATOM 1563 C CA . ILE A 1 203 ? -12.787 -4.360 10.316 1.00 90.12 203 ILE A CA 1
ATOM 1564 C C . ILE A 1 203 ? -11.754 -4.307 9.190 1.00 90.12 203 ILE A C 1
ATOM 1566 O O . ILE A 1 203 ? -12.129 -4.156 8.030 1.00 90.12 203 ILE A O 1
ATOM 1570 N N . TYR A 1 204 ? -10.472 -4.459 9.527 1.00 93.38 204 TYR A N 1
ATOM 1571 C CA . TYR A 1 204 ? -9.387 -4.396 8.555 1.00 93.38 204 TYR A CA 1
ATOM 1572 C C . TYR A 1 204 ? -9.530 -5.446 7.453 1.00 93.38 204 TYR A C 1
ATOM 1574 O O . TYR A 1 204 ? -9.519 -5.094 6.275 1.00 93.38 204 TYR A O 1
ATOM 1582 N N . GLU A 1 205 ? -9.738 -6.708 7.830 1.00 93.44 205 GLU A N 1
ATOM 1583 C CA . GLU A 1 205 ? -9.927 -7.821 6.894 1.00 93.44 205 GLU A CA 1
ATOM 1584 C C . GLU A 1 205 ? -11.088 -7.554 5.925 1.00 93.44 205 GLU A C 1
ATOM 1586 O O . GLU A 1 205 ? -10.932 -7.660 4.707 1.00 93.44 205 GLU A O 1
ATOM 1591 N N . ASN A 1 206 ? -12.241 -7.123 6.444 1.00 91.50 206 ASN A N 1
ATOM 1592 C CA . ASN A 1 206 ? -13.421 -6.843 5.625 1.00 91.50 206 ASN A CA 1
ATOM 1593 C C . ASN A 1 206 ? -13.197 -5.669 4.661 1.00 91.50 206 ASN A C 1
ATOM 1595 O O . ASN A 1 206 ? -13.598 -5.731 3.496 1.00 91.50 206 ASN A O 1
ATOM 1599 N N . MET A 1 207 ? -12.530 -4.609 5.122 1.00 92.38 207 MET A N 1
ATOM 1600 C CA . MET A 1 207 ? -12.183 -3.463 4.278 1.00 92.38 207 MET A CA 1
ATOM 1601 C C . MET A 1 207 ? -11.179 -3.843 3.191 1.00 92.38 207 MET A C 1
ATOM 1603 O O . MET A 1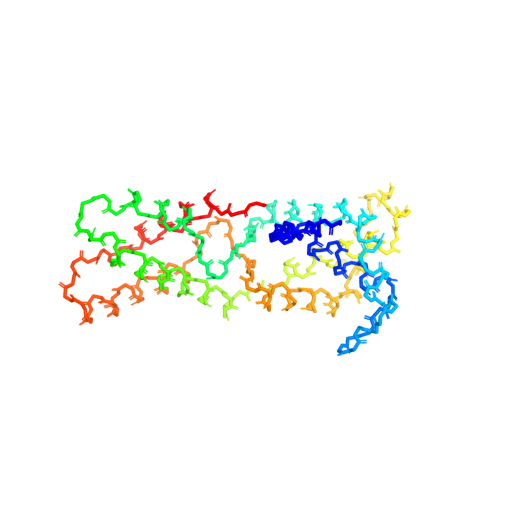 207 ? -11.304 -3.393 2.055 1.00 92.38 207 MET A O 1
ATOM 1607 N N . LEU A 1 208 ? -10.206 -4.692 3.513 1.00 92.44 208 LEU A N 1
ATOM 1608 C CA . LEU A 1 208 ? -9.181 -5.141 2.578 1.00 92.44 208 LEU A CA 1
ATOM 1609 C C . LEU A 1 208 ? -9.760 -6.032 1.469 1.00 92.44 208 LEU A C 1
ATOM 1611 O O . LEU A 1 208 ? -9.339 -5.926 0.312 1.00 92.44 208 LEU A O 1
ATOM 1615 N N . VAL A 1 209 ? -10.758 -6.860 1.790 1.00 91.25 209 VAL A N 1
ATOM 1616 C CA . VAL A 1 209 ? -11.516 -7.653 0.806 1.00 91.25 209 VAL A CA 1
ATOM 1617 C C . VAL A 1 209 ? -12.331 -6.758 -0.131 1.00 91.25 209 VAL A C 1
ATOM 1619 O O . VAL A 1 209 ? -12.388 -7.023 -1.331 1.00 91.25 209 VAL A O 1
ATOM 1622 N N . ALA A 1 210 ? -12.927 -5.688 0.397 1.00 90.38 210 ALA A N 1
ATOM 1623 C CA . ALA A 1 210 ? -13.769 -4.752 -0.350 1.00 90.38 210 ALA A CA 1
ATOM 1624 C C . ALA A 1 210 ? -12.995 -3.608 -1.034 1.00 90.38 210 ALA A C 1
ATOM 1626 O O . ALA A 1 210 ? -13.601 -2.655 -1.529 1.00 90.38 210 ALA A O 1
ATOM 1627 N N . ARG A 1 211 ? -11.658 -3.656 -1.043 1.00 88.38 211 ARG A N 1
ATOM 1628 C CA . ARG A 1 211 ? -10.840 -2.609 -1.662 1.00 88.38 211 ARG A CA 1
ATOM 1629 C C . ARG A 1 211 ? -11.006 -2.588 -3.192 1.00 88.38 211 ARG A C 1
ATOM 1631 O O . ARG A 1 211 ? -11.189 -3.646 -3.801 1.00 88.38 211 ARG A O 1
ATOM 1638 N N . PRO A 1 212 ? -10.834 -1.419 -3.832 1.00 82.38 212 PRO A N 1
ATOM 1639 C CA . PRO A 1 212 ? -10.663 -1.344 -5.279 1.00 82.38 212 PRO A CA 1
ATOM 1640 C C . PRO A 1 212 ? -9.440 -2.160 -5.729 1.00 82.38 212 PRO A C 1
ATOM 1642 O O . PRO A 1 212 ? -8.387 -2.076 -5.095 1.00 82.38 212 PRO A O 1
ATOM 1645 N N . LYS A 1 213 ? -9.588 -2.935 -6.807 1.00 73.88 213 LYS A N 1
ATOM 1646 C CA . LYS A 1 213 ? -8.506 -3.712 -7.431 1.00 73.88 213 LYS A CA 1
ATOM 1647 C C . LYS A 1 213 ? -7.945 -2.991 -8.651 1.00 73.88 213 LYS A C 1
ATOM 1649 O O . LYS A 1 213 ? -8.763 -2.420 -9.406 1.00 73.88 213 LYS A O 1
#

pLDDT: mean 78.65, std 16.2, range [34.66, 96.12]

Nearest PDB structures (foldseek):
  3wix-assembly3_C  TM=2.647E-01  e=6.787E+00  Homo sapiens
  3rqe-assembly1_D  TM=1.461E-01  e=7.120E+00  Homo sapiens
  2nq2-assembly1_A  TM=1.493E-01  e=9.962E+00  Haemophilus influenzae

Radius of gyration: 20.16 Å; Cα contacts (8 Å, |Δi|>4): 227; chains: 1; bounding box: 49×39×58 Å

Mean predicted aligned error: 9.72 Å